Protein AF-A0A7S2F6I6-F1 (afdb_monomer_lite)

Foldseek 3Di:
DDDDDDDDDDDDDDDDDDDDDDDDDDDDDDDDDDPPPDDPVRVVVVVVVVVVVVVVVVVVVVVVVVVVVVVVVVVVVVVVCVVVVVVVVVVVVVVVVVCVVVVVVVVVVVVVVVVVVVVVVVVCVVVVVVVVVVVVVVVVLVVLLVVLVVVLVVLVVVLVVVVVVLVVVLVLLVVLLVLLVVLLCLLVVDPQDDPVSLVVSVVSLQSLQVVCVVVVVNDVLSVVSVVLNVPDDPDDDVPPRRPSVVNSVSSVVSSVSSVVVSVVSVVVNVVSVVVSVVSNVVSVVSNVD

Radius of gyration: 75.1 Å; chains: 1; bounding box: 147×69×186 Å

Sequence (289 aa):
MARPASVHAAVLLLLAGTAGAARALKGAAVNSTEQQRPTLEEWKSGVANSTENKAAAAAVESKMSAVNKVVSMLEGLQQKVLVDGEKEANTYNKFSCFCKDTTSEKSDAIAAGTDKKATLAASIESLSSKRNGLDATIEGLLADIEQAEKEKKAAVATRAEELAEYEKNSADLLAALHALEGAIKTLKSSKAPSLAQLRSVEGTVRRAGLLADALGLGGESPKHLAALLQQAPTVQMEDYKFHSDKIIETLEKLLKDFQAEKVTVDEEEVKAVAAHDALMQEKETLLKQ

pLDDT: mean 77.94, std 21.9, range [26.41, 98.56]

Secondary structure (DSSP, 8-state):
-----------------------------------PPPPHHHHHHHHHHHHHHHHHHHHHHHHHHHHHHHHHHHHHHHHHHHHHHHHHHHHHHHHHHHHHHHHHHHHHHHHHHHHHHHHHHHHHHHHHHHHHHHHHHHHHHHHHHHHHHHHHHHHHHHHHHHHHHHHHHHHHHHHHHHHHHHHHHHHHTSSS--HHHHHHHHHHHHHHHHHHHHTT--SHHHHHHHHHHHT--SS--TT----HHHHHHHHHHHHHHHHHHHHHHHHHHHHHHHHHHHHHHHHHHHHH-

Structure (mmCIF, N/CA/C/O backbone):
data_AF-A0A7S2F6I6-F1
#
_entry.id   AF-A0A7S2F6I6-F1
#
loop_
_atom_site.group_PDB
_atom_site.id
_atom_site.type_symbol
_atom_site.label_atom_id
_atom_site.label_alt_id
_atom_site.label_comp_id
_atom_site.label_asym_id
_atom_site.label_entity_id
_atom_site.label_seq_id
_atom_site.pdbx_PDB_ins_code
_atom_site.Cartn_x
_atom_site.Cartn_y
_atom_site.Cartn_z
_atom_site.occupancy
_atom_site.B_iso_or_equiv
_atom_site.auth_seq_id
_atom_site.auth_comp_id
_atom_site.auth_asym_id
_atom_site.auth_atom_id
_atom_site.pdbx_PDB_model_num
ATOM 1 N N . MET A 1 1 ? -61.097 -56.777 36.079 1.00 45.09 1 MET A N 1
ATOM 2 C CA . MET A 1 1 ? -60.171 -56.224 37.091 1.00 45.09 1 MET A CA 1
ATOM 3 C C . MET A 1 1 ? -60.677 -54.824 37.423 1.00 45.09 1 MET A C 1
ATOM 5 O O . MET A 1 1 ? -60.361 -53.879 36.726 1.00 45.09 1 MET A O 1
ATOM 9 N N . ALA A 1 2 ? -61.793 -54.714 38.142 1.00 35.16 2 ALA A N 1
ATOM 10 C CA . ALA A 1 2 ? -61.885 -54.804 39.603 1.00 35.16 2 ALA A CA 1
ATOM 11 C C . ALA A 1 2 ? -61.107 -53.659 40.283 1.00 35.16 2 ALA A C 1
ATOM 13 O O . ALA A 1 2 ? -59.883 -53.638 40.281 1.00 35.16 2 ALA A O 1
ATOM 14 N N . ARG A 1 3 ? -61.914 -52.712 40.781 1.00 31.00 3 ARG A N 1
ATOM 15 C CA . ARG A 1 3 ? -61.666 -51.536 41.643 1.00 31.00 3 ARG A CA 1
ATOM 16 C C . ARG A 1 3 ? -61.155 -52.018 43.039 1.00 31.00 3 ARG A C 1
ATOM 18 O O . ARG A 1 3 ? -60.920 -53.220 43.144 1.00 31.00 3 ARG A O 1
ATOM 25 N N . PRO A 1 4 ? -61.130 -51.236 44.148 1.00 44.47 4 PRO A N 1
ATOM 26 C CA . PRO A 1 4 ? -61.461 -49.814 44.383 1.00 44.47 4 PRO A CA 1
ATOM 27 C C . PRO A 1 4 ? -60.467 -49.119 45.371 1.00 44.47 4 PRO A C 1
ATOM 29 O O . PRO A 1 4 ? -59.568 -49.747 45.910 1.00 44.47 4 PRO A O 1
ATOM 32 N N . ALA A 1 5 ? -60.408 -47.791 45.507 1.00 32.88 5 ALA A N 1
ATOM 33 C CA . ALA A 1 5 ? -61.275 -46.926 46.324 1.00 32.88 5 ALA A CA 1
ATOM 34 C C . ALA A 1 5 ? -61.753 -47.535 47.664 1.00 32.88 5 ALA A C 1
ATOM 36 O O . ALA A 1 5 ? -62.374 -48.587 47.679 1.00 32.88 5 ALA A O 1
ATOM 37 N N . SER A 1 6 ? -61.529 -46.831 48.777 1.00 35.31 6 SER A N 1
ATOM 38 C CA . SER A 1 6 ? -62.514 -46.564 49.845 1.00 35.31 6 SER A CA 1
ATOM 39 C C . SER A 1 6 ? -61.779 -46.223 51.148 1.00 35.31 6 SER A C 1
ATOM 41 O O . SER A 1 6 ? -60.978 -47.024 51.608 1.00 35.31 6 SER A O 1
ATOM 43 N N . VAL A 1 7 ? -61.822 -44.985 51.648 1.00 31.25 7 VAL A N 1
ATOM 44 C CA . VAL A 1 7 ? -62.909 -44.314 52.404 1.00 31.25 7 VAL A CA 1
ATOM 45 C C . VAL A 1 7 ? -63.069 -44.857 53.833 1.00 31.25 7 VAL A C 1
ATOM 47 O O . VAL A 1 7 ? -63.084 -46.066 54.038 1.00 31.25 7 VAL A O 1
ATOM 50 N N . HIS A 1 8 ? -63.338 -43.897 54.730 1.00 29.12 8 HIS A N 1
ATOM 51 C CA . HIS A 1 8 ? -64.025 -43.952 56.033 1.00 29.12 8 HIS A CA 1
ATOM 52 C C . HIS A 1 8 ? -63.067 -43.916 57.224 1.00 29.12 8 HIS A C 1
ATOM 54 O O . HIS A 1 8 ? -62.257 -44.811 57.397 1.00 29.12 8 HIS A O 1
ATOM 60 N N . ALA A 1 9 ? -63.013 -42.838 58.009 1.00 31.91 9 ALA A N 1
ATOM 61 C CA . ALA A 1 9 ? -64.034 -42.237 58.894 1.00 31.91 9 ALA A CA 1
ATOM 62 C C . ALA A 1 9 ? -63.388 -42.261 60.303 1.00 31.91 9 ALA A C 1
ATOM 64 O O . ALA A 1 9 ? -62.623 -43.165 60.601 1.00 31.91 9 ALA A O 1
ATOM 65 N N . ALA A 1 10 ? -63.560 -41.311 61.211 1.00 35.78 10 ALA A N 1
ATOM 66 C CA . ALA A 1 10 ? -64.766 -40.578 61.508 1.00 35.78 10 ALA A CA 1
ATOM 67 C C . ALA A 1 10 ? -64.451 -39.212 62.135 1.00 35.78 10 ALA A C 1
ATOM 69 O O . ALA A 1 10 ? -63.546 -39.054 62.951 1.00 35.78 10 ALA A O 1
ATOM 70 N N . VAL A 1 11 ? -65.285 -38.256 61.747 1.00 30.94 11 VAL A N 1
ATOM 71 C CA . VAL A 1 11 ? -65.606 -37.026 62.463 1.00 30.94 11 VAL A CA 1
ATOM 72 C C . VAL A 1 11 ? -66.579 -37.375 63.597 1.00 30.94 11 VAL A C 1
ATOM 74 O O . VAL A 1 11 ? -67.551 -38.087 63.355 1.00 30.94 11 VAL A O 1
ATOM 77 N N . LEU A 1 12 ? -66.362 -36.835 64.797 1.00 31.61 12 LEU A N 1
ATOM 78 C CA . LEU A 1 12 ? -67.385 -36.662 65.842 1.00 31.61 12 LEU A CA 1
ATOM 79 C C . LEU A 1 12 ? -66.949 -35.441 66.685 1.00 31.61 12 LEU A C 1
ATOM 81 O O . LEU A 1 12 ? -65.964 -35.522 67.410 1.00 31.61 12 LEU A O 1
ATOM 85 N N . LEU A 1 13 ? -67.380 -34.210 66.374 1.00 29.83 13 LEU A N 1
ATOM 86 C CA . LEU A 1 13 ? -68.591 -33.526 66.880 1.00 29.83 13 LEU A CA 1
ATOM 87 C C . LEU A 1 13 ? -68.877 -33.810 68.373 1.00 29.83 13 LEU A C 1
ATOM 89 O O . LEU A 1 13 ? -69.156 -34.942 68.737 1.00 29.83 13 LEU A O 1
ATOM 93 N N . LEU A 1 14 ? -68.634 -32.855 69.282 1.00 26.56 14 LEU A N 1
ATOM 94 C CA . LEU A 1 14 ? -69.456 -31.680 69.662 1.00 26.56 14 LEU A CA 1
ATOM 95 C C . LEU A 1 14 ? -70.416 -31.975 70.838 1.00 26.56 14 LEU A C 1
ATOM 97 O O . LEU A 1 14 ? -71.343 -32.756 70.699 1.00 26.56 14 LEU A O 1
ATOM 101 N N . LEU A 1 15 ? -70.148 -31.269 71.948 1.00 28.81 15 LEU A N 1
ATOM 102 C CA . LEU A 1 15 ? -71.040 -30.604 72.920 1.00 28.81 15 LEU A CA 1
ATOM 103 C C . LEU A 1 15 ? -72.341 -31.253 73.444 1.00 28.81 15 LEU A C 1
ATOM 105 O O . LEU A 1 15 ? -73.180 -31.735 72.697 1.00 28.81 15 LEU A O 1
ATOM 109 N N . ALA A 1 16 ? -72.565 -30.949 74.736 1.00 29.14 16 ALA A N 1
ATOM 110 C CA . ALA A 1 16 ? -73.822 -30.969 75.501 1.00 29.14 16 ALA A CA 1
ATOM 111 C C . ALA A 1 16 ? -74.369 -32.372 75.826 1.00 29.14 16 ALA A C 1
ATOM 113 O O . ALA A 1 16 ? -74.339 -33.276 75.014 1.00 29.14 16 ALA A O 1
ATOM 114 N N . GLY A 1 17 ? -74.898 -32.674 77.004 1.00 26.41 17 GLY A N 1
ATOM 115 C CA . GLY A 1 17 ? -75.377 -31.874 78.118 1.00 26.41 17 GLY A CA 1
ATOM 116 C C . GLY A 1 17 ? -76.430 -32.719 78.851 1.00 26.41 17 GLY A C 1
ATOM 117 O O . GLY A 1 17 ? -77.020 -33.621 78.267 1.00 26.41 17 GLY A O 1
ATOM 118 N N . THR A 1 18 ? -76.669 -32.386 80.119 1.00 31.84 18 THR A N 1
ATOM 119 C CA . THR A 1 18 ? -77.905 -32.653 80.882 1.00 31.84 18 THR A CA 1
ATOM 120 C C . THR A 1 18 ? -78.314 -34.102 81.189 1.00 31.84 18 THR A C 1
ATOM 122 O O . THR A 1 18 ? -78.802 -34.819 80.328 1.00 31.84 18 THR A O 1
ATOM 125 N N . ALA A 1 19 ? -78.251 -34.459 82.475 1.00 31.05 19 ALA A N 1
ATOM 126 C CA . ALA A 1 19 ? -79.260 -35.198 83.258 1.00 31.05 19 ALA A CA 1
ATOM 127 C C . ALA A 1 19 ? -78.570 -35.646 84.560 1.00 31.05 19 ALA A C 1
ATOM 129 O O . ALA A 1 19 ? -77.460 -36.150 84.524 1.00 31.05 19 ALA A O 1
ATOM 130 N N . GLY A 1 20 ? -79.099 -35.496 85.762 1.00 30.83 20 GLY A N 1
ATOM 131 C CA . GLY A 1 20 ? -80.392 -35.033 86.213 1.00 30.83 20 GLY A CA 1
ATOM 132 C C . GLY A 1 20 ? -80.336 -35.010 87.741 1.00 30.83 20 GLY A C 1
ATOM 133 O O . GLY A 1 20 ? -79.684 -35.842 88.372 1.00 30.83 20 GLY A O 1
ATOM 134 N N . ALA A 1 21 ? -80.993 -34.019 88.332 1.00 32.84 21 ALA A N 1
ATOM 135 C CA . ALA A 1 21 ? -81.227 -33.953 89.761 1.00 32.84 21 ALA A CA 1
ATOM 136 C C . ALA A 1 21 ? -82.197 -35.073 90.174 1.00 32.84 21 ALA A C 1
ATOM 138 O O . ALA A 1 21 ? -83.335 -35.103 89.711 1.00 32.84 21 ALA A O 1
ATOM 139 N N . ALA A 1 22 ? -81.773 -35.954 91.080 1.00 31.89 22 ALA A N 1
ATOM 140 C CA . ALA A 1 22 ? -82.661 -36.855 91.806 1.00 31.89 22 ALA A CA 1
ATOM 141 C C . ALA A 1 22 ? -82.759 -36.377 93.259 1.00 31.89 22 ALA A C 1
ATOM 143 O O . ALA A 1 22 ? -81.908 -36.640 94.106 1.00 31.89 22 ALA A O 1
ATOM 144 N N . ARG A 1 23 ? -83.819 -35.611 93.510 1.00 32.03 23 ARG A N 1
ATOM 145 C CA . ARG A 1 23 ? -84.262 -35.141 94.820 1.00 32.03 23 ARG A CA 1
ATOM 146 C C . ARG A 1 23 ? -84.949 -36.307 95.537 1.00 32.03 23 ARG A C 1
ATOM 148 O O . ARG A 1 23 ? -86.022 -36.730 95.117 1.00 32.03 23 ARG A O 1
ATOM 155 N N . ALA A 1 24 ? -84.360 -36.814 96.617 1.00 30.95 24 ALA A N 1
ATOM 156 C CA . ALA A 1 24 ? -85.038 -37.745 97.515 1.00 30.95 24 ALA A CA 1
ATOM 157 C C . ALA A 1 24 ? -85.933 -36.957 98.485 1.00 30.95 24 ALA A C 1
ATOM 159 O O . ALA A 1 24 ? -85.464 -36.317 99.423 1.00 30.95 24 ALA A O 1
ATOM 160 N N . LEU A 1 25 ? -87.237 -36.989 98.212 1.00 29.59 25 LEU A N 1
ATOM 161 C CA . LEU A 1 25 ? -88.306 -36.589 99.121 1.00 29.59 25 LEU A CA 1
ATOM 162 C C . LEU A 1 25 ? -88.493 -37.678 100.185 1.00 29.59 25 LEU A C 1
ATOM 164 O O . LEU A 1 25 ? -88.744 -38.835 99.849 1.00 29.59 25 LEU A O 1
ATOM 168 N N . LYS A 1 26 ? -88.445 -37.306 101.465 1.00 33.56 26 LYS A N 1
ATOM 169 C CA . LYS A 1 26 ? -88.999 -38.114 102.556 1.00 33.56 26 LYS A CA 1
ATOM 170 C C . LYS A 1 26 ? -89.810 -37.209 103.484 1.00 33.56 26 LYS A C 1
ATOM 172 O O . LYS A 1 26 ? -89.253 -36.333 104.129 1.00 33.56 26 LYS A O 1
ATOM 177 N N . GLY A 1 27 ? -91.122 -37.452 103.504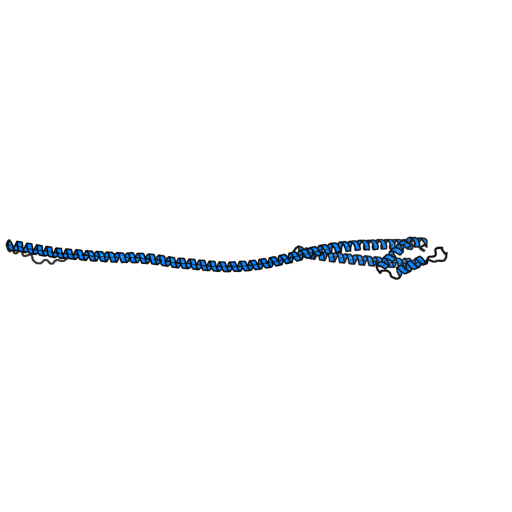 1.00 31.30 27 GLY A N 1
ATOM 178 C CA . GLY A 1 27 ? -92.020 -37.183 104.629 1.00 31.30 27 GLY A CA 1
ATOM 179 C C . GLY A 1 27 ? -92.421 -35.732 104.891 1.00 31.30 27 GLY A C 1
ATOM 180 O O . GLY A 1 27 ? -91.913 -35.117 105.819 1.00 31.30 27 GLY A O 1
ATOM 181 N N . ALA A 1 28 ? -93.428 -35.232 104.171 1.00 28.78 28 ALA A N 1
ATOM 182 C CA . ALA A 1 28 ? -94.295 -34.181 104.700 1.00 28.78 28 ALA A CA 1
ATOM 183 C C . ALA A 1 28 ? -95.373 -34.843 105.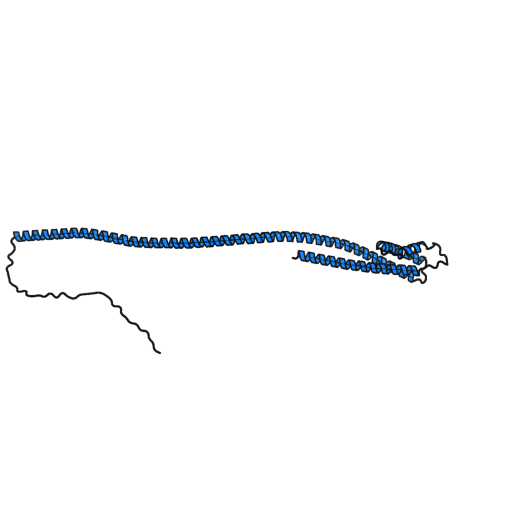577 1.00 28.78 28 ALA A C 1
ATOM 185 O O . ALA A 1 28 ? -96.381 -35.328 105.067 1.00 28.78 28 ALA A O 1
ATOM 186 N N . ALA A 1 29 ? -95.140 -34.896 106.889 1.00 31.61 29 ALA A N 1
ATOM 187 C CA . ALA A 1 29 ? -96.214 -35.011 107.867 1.00 31.61 29 ALA A CA 1
ATOM 188 C C . ALA A 1 29 ? -96.598 -33.585 108.270 1.00 31.61 29 ALA A C 1
ATOM 190 O O . ALA A 1 29 ? -95.798 -32.850 108.847 1.00 31.61 29 ALA A O 1
ATOM 191 N N . VAL A 1 30 ? -97.810 -33.186 107.892 1.00 37.50 30 VAL A N 1
ATOM 192 C CA . VAL A 1 30 ? -98.446 -31.945 108.326 1.00 37.50 30 VAL A CA 1
ATOM 193 C C . VAL A 1 30 ? -98.675 -32.067 109.831 1.00 37.50 30 VAL A C 1
ATOM 195 O O . VAL A 1 30 ? -99.528 -32.841 110.253 1.00 37.50 30 VAL A O 1
ATOM 198 N N . ASN A 1 31 ? -97.904 -31.335 110.636 1.00 34.91 31 ASN A N 1
ATOM 199 C CA . ASN A 1 31 ? -98.270 -31.067 112.020 1.00 34.91 31 ASN A CA 1
ATOM 200 C C . ASN A 1 31 ? -98.495 -29.564 112.165 1.00 34.91 31 ASN A C 1
ATOM 202 O O . ASN A 1 31 ? -97.593 -28.751 111.971 1.00 34.91 31 ASN A O 1
ATOM 206 N N . SER A 1 32 ? -99.749 -29.221 112.416 1.00 43.09 32 SER A N 1
ATOM 207 C CA . SER A 1 32 ? -100.254 -27.881 112.653 1.00 43.09 32 SER A CA 1
ATOM 208 C C . SER A 1 32 ? -99.715 -27.347 113.978 1.00 43.09 32 SER A C 1
ATOM 210 O O . SER A 1 32 ? -100.244 -27.672 115.037 1.00 43.09 32 SER A O 1
ATOM 212 N N . THR A 1 33 ? -98.690 -26.503 113.922 1.00 33.78 33 THR A N 1
ATOM 213 C CA . THR A 1 33 ? -98.320 -25.628 115.039 1.00 33.78 33 THR A CA 1
ATOM 214 C C . THR A 1 33 ? -98.471 -24.184 114.591 1.00 33.78 33 THR A C 1
ATOM 216 O O . THR A 1 33 ? -97.626 -23.648 113.877 1.00 33.78 33 THR A O 1
ATOM 219 N N . GLU A 1 34 ? -99.630 -23.628 114.943 1.00 37.31 34 GLU A N 1
ATOM 220 C CA . GLU A 1 34 ? -99.864 -22.240 115.351 1.00 37.31 34 GLU A CA 1
ATOM 221 C C . GLU A 1 34 ? -98.718 -21.265 115.024 1.00 37.31 34 GLU A C 1
ATOM 223 O O . GLU A 1 34 ? -97.738 -21.13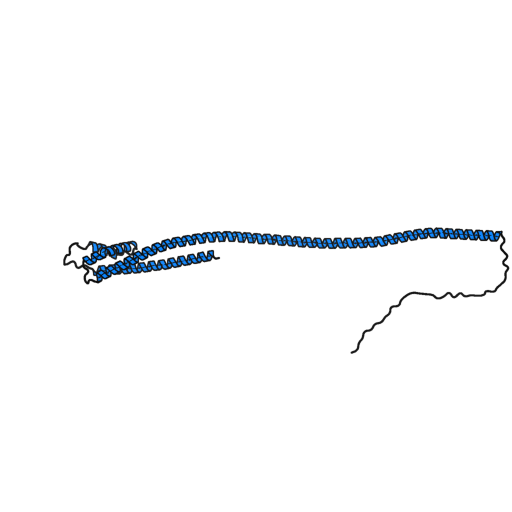6 115.757 1.00 37.31 34 GLU A O 1
ATOM 228 N N . GLN A 1 35 ? -98.847 -20.539 113.911 1.00 38.06 35 GLN A N 1
ATOM 229 C CA . GLN A 1 35 ? -98.058 -19.331 113.686 1.00 38.06 35 GLN A CA 1
ATOM 230 C C . GLN A 1 35 ? -98.525 -18.265 114.673 1.00 38.06 35 GLN A C 1
ATOM 232 O O . GLN A 1 35 ? -99.435 -17.482 114.394 1.00 38.06 35 GLN A O 1
ATOM 237 N N . GLN A 1 36 ? -97.883 -18.230 115.837 1.00 48.53 36 GLN A N 1
ATOM 238 C CA . GLN A 1 36 ? -97.957 -17.082 116.720 1.00 48.53 36 GLN A CA 1
ATOM 239 C C . GLN A 1 36 ? -97.388 -15.881 115.961 1.00 48.53 36 GLN A C 1
ATOM 241 O O . GLN A 1 36 ? -96.238 -15.875 115.519 1.00 48.53 36 GLN A O 1
ATOM 246 N N . ARG A 1 37 ? -98.244 -14.886 115.726 1.00 44.81 37 ARG A N 1
ATOM 247 C CA . ARG A 1 37 ? -97.894 -13.677 114.985 1.00 44.81 37 ARG A CA 1
ATOM 248 C C . ARG A 1 37 ? -96.799 -12.942 115.784 1.00 44.81 37 ARG A C 1
ATOM 250 O O . ARG A 1 37 ? -97.053 -12.639 116.950 1.00 44.81 37 ARG A O 1
ATOM 257 N N . PRO A 1 38 ? -95.606 -12.692 115.211 1.00 56.78 38 PRO A N 1
ATOM 258 C CA . PRO A 1 38 ? -94.487 -12.098 115.942 1.00 56.78 38 PRO A CA 1
ATOM 259 C C . PRO A 1 38 ? -94.894 -10.743 116.519 1.00 56.78 38 PRO A C 1
ATOM 261 O O . PRO A 1 38 ? -95.671 -10.005 115.901 1.00 56.78 38 PRO A O 1
ATOM 264 N N . THR A 1 39 ? -94.403 -10.425 117.715 1.00 64.25 39 THR A N 1
ATOM 265 C CA . THR A 1 39 ? -94.729 -9.153 118.368 1.00 64.25 39 THR A CA 1
ATOM 266 C C . THR A 1 39 ? -94.195 -7.976 117.539 1.00 64.25 39 THR A C 1
ATOM 268 O O . THR A 1 39 ? -93.263 -8.126 116.746 1.00 64.25 39 THR A O 1
ATOM 271 N N . LEU A 1 40 ? -94.793 -6.782 117.671 1.00 60.00 40 LEU A N 1
ATOM 272 C CA . LEU A 1 40 ? -94.410 -5.601 116.876 1.00 60.00 40 LEU A CA 1
ATOM 273 C C . LEU A 1 40 ? -92.906 -5.278 117.005 1.00 60.00 40 LEU A C 1
ATOM 275 O O . LEU A 1 40 ? -92.294 -4.839 116.035 1.00 60.00 40 LEU A O 1
ATOM 279 N N . GLU A 1 41 ? -92.319 -5.534 118.176 1.00 60.97 41 GLU A N 1
ATOM 280 C CA . GLU A 1 41 ? -90.887 -5.375 118.460 1.00 60.97 41 GLU A CA 1
ATOM 281 C C . GLU A 1 41 ? -90.028 -6.447 117.758 1.00 60.97 41 GLU A C 1
ATOM 283 O O . GLU A 1 41 ? -89.002 -6.123 117.160 1.00 60.97 41 GLU A O 1
ATOM 288 N N . GLU A 1 42 ? -90.466 -7.710 117.723 1.00 59.34 42 GLU A N 1
ATOM 289 C CA . GLU A 1 42 ? -89.776 -8.815 117.026 1.00 59.34 42 GLU A CA 1
ATOM 290 C C . GLU A 1 42 ? -89.857 -8.693 115.493 1.00 59.34 42 GLU A C 1
ATOM 292 O O . GLU A 1 42 ? -88.895 -8.992 114.787 1.00 59.34 42 GLU A O 1
ATOM 297 N N . TRP A 1 43 ? -90.975 -8.192 114.950 1.00 61.59 43 TRP A N 1
ATOM 298 C CA . TRP A 1 43 ? -91.092 -7.895 113.518 1.00 61.59 43 TRP A CA 1
ATOM 299 C C . TRP A 1 43 ? -90.251 -6.677 113.124 1.00 61.59 43 TRP A C 1
ATOM 301 O O . TRP A 1 43 ? -89.548 -6.730 112.121 1.00 61.59 43 TRP A O 1
ATOM 311 N N . LYS A 1 44 ? -90.253 -5.595 113.919 1.00 63.03 44 LYS A N 1
ATOM 312 C CA . LYS A 1 44 ? -89.414 -4.412 113.653 1.00 63.03 44 LYS A CA 1
ATOM 313 C C . LYS A 1 44 ? -87.920 -4.724 113.756 1.00 63.03 44 LYS A C 1
ATOM 315 O O . LYS A 1 44 ? -87.167 -4.277 112.898 1.00 63.03 44 LYS A O 1
ATOM 320 N N . SER A 1 45 ? -87.496 -5.511 114.745 1.00 58.19 45 SER A N 1
ATOM 321 C CA . SER A 1 45 ? -86.098 -5.949 114.900 1.00 58.19 45 SER A CA 1
ATOM 322 C C . SER A 1 45 ? -85.670 -6.962 113.832 1.00 58.19 45 SER A C 1
ATOM 324 O O . SER A 1 45 ? -84.547 -6.887 113.338 1.00 58.19 45 SER A O 1
ATOM 326 N N . GLY A 1 46 ? -86.563 -7.857 113.399 1.00 59.16 46 GLY A N 1
ATOM 327 C CA . GLY A 1 46 ? -86.333 -8.759 112.267 1.00 59.16 46 GLY A CA 1
ATOM 328 C C . GLY A 1 46 ? -86.273 -8.032 110.920 1.00 59.16 46 GLY A C 1
ATOM 329 O O . GLY A 1 46 ? -85.406 -8.328 110.100 1.00 59.16 46 GLY A O 1
ATOM 330 N N . VAL A 1 47 ? -87.135 -7.032 110.704 1.00 60.00 47 VAL A N 1
ATOM 331 C CA . VAL A 1 47 ? -87.085 -6.155 109.526 1.00 60.00 47 VAL A CA 1
ATOM 332 C C . VAL A 1 47 ? -85.810 -5.312 109.551 1.00 60.00 47 VAL A C 1
ATOM 334 O O . VAL A 1 47 ? -85.127 -5.296 108.533 1.00 60.00 47 VAL A O 1
ATOM 337 N N . ALA A 1 48 ? -85.423 -4.734 110.695 1.00 57.38 48 ALA A N 1
ATOM 338 C CA . ALA A 1 48 ? -84.175 -3.984 110.871 1.00 57.38 48 ALA A CA 1
ATOM 339 C C . ALA A 1 48 ? -82.925 -4.838 110.580 1.00 57.38 48 ALA A C 1
ATOM 341 O O . ALA A 1 48 ? -82.112 -4.454 109.741 1.00 57.38 48 ALA A O 1
ATOM 342 N N . ASN A 1 49 ? -82.828 -6.046 111.151 1.00 57.97 49 ASN A N 1
ATOM 343 C CA . ASN A 1 49 ? -81.755 -7.007 110.852 1.00 57.97 49 ASN A CA 1
ATOM 344 C C . ASN A 1 49 ? -81.768 -7.469 109.385 1.00 57.97 49 ASN A C 1
ATOM 346 O O . ASN A 1 49 ? -80.717 -7.682 108.783 1.00 57.97 49 ASN A O 1
ATOM 350 N N . SER A 1 50 ? -82.949 -7.625 108.775 1.00 54.59 50 SER A N 1
ATOM 351 C CA . SER A 1 50 ? -83.066 -7.984 107.357 1.00 54.59 50 SER A CA 1
ATOM 352 C C . SER A 1 50 ? -82.661 -6.836 106.428 1.00 54.59 50 SER A C 1
ATOM 354 O O . SER A 1 50 ? -82.076 -7.096 105.380 1.00 54.59 50 SER A O 1
ATOM 356 N N . THR A 1 51 ? -82.910 -5.578 106.812 1.00 55.38 51 THR A N 1
ATOM 357 C CA . THR A 1 51 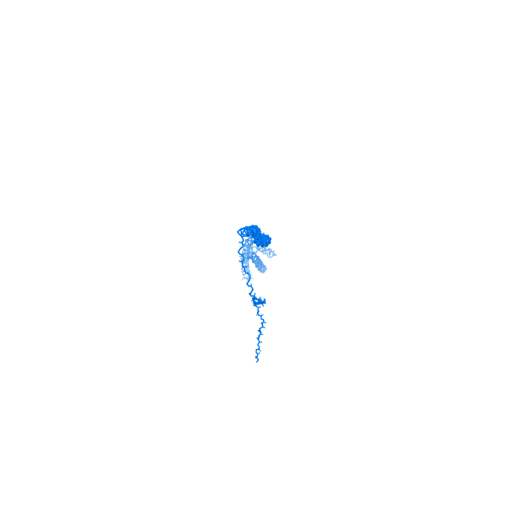? -82.468 -4.381 106.085 1.00 55.38 51 THR A CA 1
ATOM 358 C C . THR A 1 51 ? -80.982 -4.104 106.276 1.00 55.38 51 THR A C 1
ATOM 360 O O . THR A 1 51 ? -80.334 -3.722 105.308 1.00 55.38 51 THR A O 1
ATOM 363 N N . GLU A 1 52 ? -80.415 -4.371 107.456 1.00 55.47 52 GLU A N 1
ATOM 364 C CA . GLU A 1 52 ? -78.971 -4.287 107.711 1.00 55.47 52 GLU A CA 1
ATOM 365 C C . GLU A 1 52 ? -78.200 -5.385 106.971 1.00 55.47 52 GLU A C 1
ATOM 367 O O . GLU A 1 52 ? -77.205 -5.086 106.318 1.00 55.47 52 GLU A O 1
ATOM 372 N N . ASN A 1 53 ? -78.701 -6.626 106.941 1.00 58.97 53 ASN A N 1
ATOM 373 C CA . ASN A 1 53 ? -78.108 -7.697 106.131 1.00 58.97 53 ASN A CA 1
ATOM 374 C C . ASN A 1 53 ? -78.274 -7.463 104.618 1.00 58.97 53 ASN A C 1
ATOM 376 O O . ASN A 1 53 ? -77.359 -7.772 103.856 1.00 58.97 53 ASN A O 1
ATOM 380 N N . LYS A 1 54 ? -79.386 -6.866 104.154 1.00 57.25 54 LYS A N 1
ATOM 381 C CA . LYS A 1 54 ? -79.533 -6.425 102.749 1.00 57.25 54 LYS A CA 1
ATOM 382 C C . LYS A 1 54 ? -78.602 -5.263 102.406 1.00 57.25 54 LYS A C 1
ATOM 384 O O . LYS A 1 54 ? -78.067 -5.239 101.304 1.00 57.25 54 LYS A O 1
ATOM 389 N N . ALA A 1 55 ? -78.406 -4.312 103.318 1.00 59.00 55 ALA A N 1
ATOM 390 C CA . ALA A 1 55 ? -77.499 -3.182 103.138 1.00 59.00 55 ALA A CA 1
ATOM 391 C C . ALA A 1 55 ? -76.026 -3.620 103.181 1.00 59.00 55 ALA A C 1
ATOM 393 O O . ALA A 1 55 ? -75.230 -3.146 102.376 1.00 59.00 55 ALA A O 1
ATOM 394 N N . ALA A 1 56 ? -75.670 -4.575 104.046 1.00 59.16 56 ALA A N 1
ATOM 395 C CA . ALA A 1 56 ? -74.348 -5.192 104.094 1.00 59.16 56 ALA A CA 1
ATOM 396 C C . ALA A 1 56 ? -74.069 -6.038 102.839 1.00 59.16 56 ALA A C 1
ATOM 398 O O . ALA A 1 56 ? -73.001 -5.905 102.245 1.00 59.16 56 ALA A O 1
ATOM 399 N N . ALA A 1 57 ? -75.042 -6.828 102.368 1.00 58.84 57 ALA A N 1
ATOM 400 C CA . ALA A 1 57 ? -74.946 -7.546 101.096 1.00 58.84 57 ALA A CA 1
ATOM 401 C C . ALA A 1 57 ? -74.833 -6.582 99.899 1.00 58.84 57 ALA A C 1
ATOM 403 O O . ALA A 1 57 ? -73.959 -6.763 99.059 1.00 58.84 57 ALA A O 1
ATOM 404 N N . ALA A 1 58 ? -75.622 -5.501 99.859 1.00 62.81 58 ALA A N 1
ATOM 405 C CA . ALA A 1 58 ? -75.535 -4.467 98.823 1.00 62.81 58 ALA A CA 1
ATOM 406 C C . ALA A 1 58 ? -74.212 -3.672 98.869 1.00 62.81 58 ALA A C 1
ATOM 408 O O . ALA A 1 58 ? -73.692 -3.272 97.828 1.00 62.81 58 ALA A O 1
ATOM 409 N N . ALA A 1 59 ? -73.629 -3.461 100.054 1.00 63.78 59 ALA A N 1
ATOM 410 C CA . ALA A 1 59 ? -72.319 -2.830 100.214 1.00 63.78 59 ALA A CA 1
ATOM 411 C C . ALA A 1 59 ? -71.167 -3.746 99.762 1.00 63.78 59 ALA A C 1
ATOM 413 O O . ALA A 1 59 ? -70.193 -3.262 99.182 1.00 63.78 59 ALA A O 1
ATOM 414 N N . VAL A 1 60 ? -71.276 -5.061 99.984 1.00 66.44 60 VAL A N 1
ATOM 415 C CA . VAL A 1 60 ? -70.338 -6.064 99.451 1.00 66.44 60 VAL A CA 1
ATOM 416 C C . VAL A 1 60 ? -70.480 -6.182 97.931 1.00 66.44 60 VAL A C 1
ATOM 418 O O . VAL A 1 60 ? -69.472 -6.124 97.238 1.00 66.44 60 VAL A O 1
ATOM 421 N N . GLU A 1 61 ? -71.702 -6.235 97.397 1.00 67.94 61 GLU A N 1
ATOM 422 C CA . GLU A 1 61 ? -71.995 -6.222 95.954 1.00 67.94 61 GLU A CA 1
ATOM 423 C C . GLU A 1 61 ? -71.418 -4.967 95.270 1.00 67.94 61 GLU A C 1
ATOM 425 O O . GLU A 1 61 ? -70.761 -5.056 94.235 1.00 67.94 61 GLU A O 1
ATOM 430 N N . SER A 1 62 ? -71.580 -3.791 95.890 1.00 69.12 62 SER A N 1
ATOM 431 C CA . SER A 1 62 ? -71.015 -2.519 95.419 1.00 69.12 62 SER A CA 1
ATOM 432 C C . SER A 1 62 ? -69.482 -2.552 95.355 1.00 69.12 62 SER A C 1
ATOM 434 O O . SER A 1 62 ? -68.902 -2.221 94.314 1.00 69.12 62 SER A O 1
ATOM 436 N N . LYS A 1 63 ? -68.819 -3.028 96.422 1.00 71.69 63 LYS A N 1
ATOM 437 C CA . LYS A 1 63 ? -67.356 -3.205 96.467 1.00 71.69 63 LYS A CA 1
ATOM 438 C C . LYS A 1 63 ? -66.866 -4.241 95.452 1.00 71.69 63 LYS A C 1
ATOM 440 O O . LYS A 1 63 ? -65.878 -3.988 94.769 1.00 71.69 63 LYS A O 1
ATOM 445 N N . MET A 1 64 ? -67.573 -5.360 95.295 1.00 74.00 64 MET A N 1
ATOM 446 C CA . MET A 1 64 ? -67.268 -6.374 94.281 1.00 74.00 64 MET A CA 1
ATOM 447 C C . MET A 1 64 ? -67.457 -5.823 92.861 1.00 74.00 64 MET A C 1
ATOM 449 O O . MET A 1 64 ? -66.632 -6.095 91.996 1.00 74.00 64 MET A O 1
ATOM 453 N N . SER A 1 65 ? -68.459 -4.969 92.615 1.00 77.56 65 SER A N 1
ATOM 454 C CA . SER A 1 65 ? -68.634 -4.308 91.312 1.00 77.56 65 SER A CA 1
ATOM 455 C C . SER A 1 65 ? -67.498 -3.326 90.991 1.00 77.56 65 SER A C 1
ATOM 457 O O . SER A 1 65 ? -67.072 -3.229 89.839 1.00 77.56 65 SER A O 1
ATOM 459 N N . ALA A 1 66 ? -66.967 -2.630 92.006 1.00 82.75 66 ALA A N 1
ATOM 460 C CA . ALA A 1 66 ? -65.831 -1.726 91.854 1.00 82.75 66 ALA A CA 1
ATOM 461 C C . ALA A 1 66 ? -64.534 -2.495 91.550 1.00 82.75 66 ALA A C 1
ATOM 463 O O . ALA A 1 66 ? -63.801 -2.115 90.638 1.00 82.75 66 ALA A O 1
ATOM 464 N N . VAL A 1 67 ? -64.285 -3.612 92.244 1.00 83.69 67 VAL A N 1
ATOM 465 C CA . VAL A 1 67 ? -63.142 -4.501 91.971 1.00 83.69 67 VAL A CA 1
ATOM 466 C C . VAL A 1 67 ? -63.261 -5.145 90.584 1.00 83.69 67 VAL A C 1
ATOM 468 O O . VAL A 1 67 ? -62.304 -5.098 89.817 1.00 83.69 67 VAL A O 1
ATOM 471 N N . ASN A 1 68 ? -64.440 -5.644 90.200 1.00 84.81 68 ASN A N 1
ATOM 472 C CA . ASN A 1 68 ? -64.678 -6.224 88.872 1.00 84.81 68 ASN A CA 1
ATOM 473 C C . ASN A 1 68 ? -64.481 -5.204 87.737 1.00 84.81 68 ASN A C 1
ATOM 475 O O . ASN A 1 68 ? -63.965 -5.557 86.680 1.00 84.81 68 ASN A O 1
ATOM 479 N N . LYS A 1 69 ? -64.830 -3.925 87.948 1.00 88.06 69 LYS A N 1
ATOM 480 C CA . LYS A 1 69 ? -64.527 -2.845 86.990 1.00 88.06 69 LYS A CA 1
ATOM 481 C C . LYS A 1 69 ? -63.027 -2.625 86.811 1.00 88.06 69 LYS A C 1
ATOM 483 O O . LYS A 1 69 ? -62.585 -2.440 85.681 1.00 88.06 69 LYS A O 1
ATOM 488 N N . VAL A 1 70 ? -62.252 -2.642 87.897 1.00 89.62 70 VAL A N 1
ATOM 489 C CA . VAL A 1 70 ? -60.788 -2.506 87.827 1.00 89.62 70 VAL A CA 1
ATOM 490 C C . VAL A 1 70 ? -60.169 -3.714 87.124 1.00 89.62 70 VAL A C 1
ATOM 492 O O . VAL A 1 70 ? -59.345 -3.523 86.234 1.00 89.62 70 VAL A O 1
ATOM 495 N N . VAL A 1 71 ? -60.608 -4.934 87.451 1.00 88.50 71 VAL A N 1
ATOM 496 C CA . VAL A 1 71 ? -60.170 -6.163 86.765 1.00 88.50 71 VAL A CA 1
ATOM 497 C C . VAL A 1 71 ? -60.487 -6.084 85.270 1.00 88.50 71 VAL A C 1
ATOM 499 O O . VAL A 1 71 ? -59.586 -6.254 84.460 1.00 88.50 71 VAL A O 1
ATOM 502 N N . SER A 1 72 ? -61.706 -5.690 84.894 1.00 89.75 72 SER A N 1
ATOM 503 C CA . SER A 1 72 ? -62.095 -5.522 83.488 1.00 89.75 72 SER A CA 1
ATOM 504 C C . SER A 1 72 ? -61.283 -4.436 82.759 1.00 89.75 72 SER A C 1
ATOM 506 O O . SER A 1 72 ? -60.922 -4.613 81.595 1.00 89.75 72 SER A O 1
ATOM 508 N N . MET A 1 73 ? -60.935 -3.327 83.427 1.00 91.69 73 MET A N 1
ATOM 509 C CA . MET A 1 73 ? -60.031 -2.312 82.863 1.00 91.69 73 MET A CA 1
ATOM 510 C C . MET A 1 73 ? -58.616 -2.857 82.642 1.00 91.69 73 MET A C 1
ATOM 512 O O . MET A 1 73 ? -58.015 -2.572 81.607 1.00 91.69 73 MET A O 1
ATOM 516 N N . LEU A 1 74 ? -58.084 -3.628 83.594 1.00 92.88 74 LEU A N 1
ATOM 517 C CA . LEU A 1 74 ? -56.758 -4.239 83.487 1.00 92.88 74 LEU A CA 1
ATOM 518 C C . LEU A 1 74 ? -56.720 -5.322 82.402 1.00 92.88 74 LEU A C 1
ATOM 520 O O . LEU A 1 74 ? -55.792 -5.329 81.599 1.00 92.88 74 LEU A O 1
ATOM 524 N N . GLU A 1 75 ? -57.748 -6.165 82.309 1.00 92.06 75 GLU A N 1
ATOM 525 C CA . GLU A 1 75 ? -57.917 -7.149 81.231 1.00 92.06 75 GLU A CA 1
ATOM 526 C C . GLU A 1 75 ? -58.034 -6.465 79.860 1.00 92.06 75 GLU A C 1
ATOM 528 O O . GLU A 1 75 ? -57.410 -6.893 78.889 1.00 92.06 75 GLU A O 1
ATOM 533 N N . GLY A 1 76 ? -58.775 -5.355 79.775 1.00 93.25 76 GLY A N 1
ATOM 534 C CA . GLY A 1 76 ? -58.892 -4.555 78.554 1.00 93.25 76 GLY A CA 1
ATOM 535 C C . GLY A 1 76 ? -57.578 -3.886 78.135 1.00 93.25 76 GLY A C 1
ATOM 536 O O . GLY A 1 76 ? -57.264 -3.834 76.945 1.00 93.25 76 GLY A O 1
ATOM 537 N N . LEU A 1 77 ? -56.786 -3.395 79.095 1.00 93.62 77 LEU A N 1
ATOM 538 C CA . LEU A 1 77 ? -55.442 -2.869 78.838 1.00 93.62 77 LEU A CA 1
ATOM 539 C C . LEU A 1 77 ? -54.479 -3.980 78.412 1.00 93.62 77 LEU A C 1
ATOM 541 O O . LEU A 1 77 ? -53.727 -3.783 77.464 1.00 93.62 77 LEU A O 1
ATOM 545 N N . GLN A 1 78 ? -54.540 -5.153 79.044 1.00 92.69 78 GLN A N 1
ATOM 546 C CA . GLN A 1 78 ? -53.742 -6.315 78.657 1.00 92.69 78 GLN A CA 1
ATOM 547 C C . GLN A 1 78 ? -54.052 -6.748 77.219 1.00 92.69 78 GLN A C 1
ATOM 549 O O . GLN A 1 78 ? -53.134 -6.902 76.419 1.00 92.69 78 GLN A O 1
ATOM 554 N N . GLN A 1 79 ? -55.333 -6.889 76.867 1.00 94.94 79 GLN A N 1
ATOM 555 C CA . GLN A 1 79 ? -55.776 -7.193 75.501 1.00 94.94 79 GLN A CA 1
ATOM 556 C C . GLN A 1 79 ? -55.276 -6.154 74.492 1.00 94.94 79 GLN A C 1
ATOM 558 O O . GLN A 1 79 ? -54.740 -6.529 73.452 1.00 94.94 79 GLN A O 1
ATOM 563 N N . LYS A 1 80 ? -55.384 -4.854 74.805 1.00 94.75 80 LYS A N 1
ATOM 564 C CA . LYS A 1 80 ? -54.826 -3.789 73.955 1.00 94.75 80 LYS A CA 1
ATOM 565 C C . LYS A 1 80 ? -53.323 -3.938 73.756 1.00 94.75 80 LYS A C 1
ATOM 567 O O . LYS A 1 80 ? -52.879 -3.922 72.619 1.00 94.75 80 LYS A O 1
ATOM 572 N N . VAL A 1 81 ? -52.563 -4.134 74.834 1.00 96.12 81 VAL A N 1
ATOM 573 C CA . VAL A 1 81 ? -51.104 -4.303 74.764 1.00 96.12 81 VAL A CA 1
ATOM 574 C C . VAL A 1 81 ? -50.725 -5.524 73.922 1.00 96.12 81 VAL A C 1
ATOM 576 O O . VAL A 1 81 ? -49.783 -5.445 73.141 1.00 96.12 81 VAL A O 1
ATOM 579 N N . LEU A 1 82 ? -51.467 -6.631 74.023 1.00 94.50 82 LEU A N 1
ATOM 580 C CA . LEU A 1 82 ? -51.231 -7.817 73.195 1.00 94.50 82 LEU A CA 1
ATOM 581 C C . LEU A 1 82 ? -51.520 -7.552 71.710 1.00 94.50 82 LEU A C 1
ATOM 583 O O . LEU A 1 82 ? -50.689 -7.869 70.863 1.00 94.50 82 LEU A O 1
ATOM 587 N N . VAL A 1 83 ? -52.663 -6.936 71.395 1.00 95.56 83 VAL A N 1
ATOM 588 C CA . VAL A 1 83 ? -53.052 -6.613 70.011 1.00 95.56 83 VAL A CA 1
ATOM 589 C C . VAL A 1 83 ? -52.102 -5.592 69.384 1.00 95.56 83 VAL A C 1
ATOM 591 O O . VAL A 1 83 ? -51.715 -5.736 68.223 1.00 95.56 83 VAL A O 1
ATOM 594 N N . ASP A 1 84 ? -51.728 -4.554 70.127 1.00 94.69 84 ASP A N 1
ATOM 595 C CA . ASP A 1 84 ? -50.798 -3.534 69.651 1.00 94.69 84 ASP A CA 1
ATOM 596 C C . ASP A 1 84 ? -49.387 -4.124 69.504 1.00 94.69 84 ASP A C 1
ATOM 598 O O . ASP A 1 84 ? -48.743 -3.884 68.485 1.00 94.69 84 ASP A O 1
ATOM 602 N N . GLY A 1 85 ? -48.964 -5.008 70.417 1.00 96.12 85 GLY A N 1
ATOM 603 C CA . GLY A 1 85 ? -47.714 -5.762 70.302 1.00 96.12 85 GLY A CA 1
ATOM 604 C C . GLY A 1 85 ? -47.656 -6.660 69.060 1.00 96.12 85 GLY A C 1
ATOM 605 O O . GLY A 1 85 ? -46.645 -6.674 68.360 1.00 96.12 85 GLY A O 1
ATOM 606 N N . GLU A 1 86 ? -48.741 -7.364 68.716 1.00 95.12 86 GLU A N 1
ATOM 607 C CA . GLU A 1 86 ? -48.821 -8.140 67.467 1.00 95.12 86 GLU A CA 1
ATOM 608 C C . GLU A 1 86 ? -48.764 -7.249 66.218 1.00 95.12 86 GLU A C 1
ATOM 610 O O . GLU A 1 86 ? -48.079 -7.583 65.244 1.00 95.12 86 GLU A O 1
ATOM 615 N N . LYS A 1 87 ? -49.459 -6.103 66.224 1.00 95.44 87 LYS A N 1
ATOM 616 C CA . LYS A 1 87 ? -49.434 -5.148 65.102 1.00 95.44 87 LYS A CA 1
ATOM 617 C C . LYS A 1 87 ? -48.055 -4.526 64.911 1.00 95.44 87 LYS A C 1
ATOM 619 O O . LYS A 1 87 ? -47.590 -4.422 63.771 1.00 95.44 87 LYS A O 1
ATOM 624 N N . GLU A 1 88 ? -47.400 -4.128 65.998 1.00 95.19 88 GLU A N 1
ATOM 625 C CA . GLU A 1 88 ? -46.036 -3.603 65.973 1.00 95.19 88 GLU A CA 1
ATOM 626 C C . GLU A 1 88 ? -45.054 -4.666 65.482 1.00 95.19 88 GLU A C 1
ATOM 628 O O . GLU A 1 88 ? -44.293 -4.396 64.554 1.00 95.19 88 GLU A O 1
ATOM 633 N N . ALA A 1 89 ? -45.136 -5.898 65.997 1.00 95.75 89 ALA A N 1
ATOM 634 C CA . ALA A 1 89 ? -44.295 -7.006 65.544 1.00 95.75 89 ALA A CA 1
ATOM 635 C C . ALA A 1 89 ? -44.489 -7.309 64.048 1.00 95.75 89 ALA A C 1
ATOM 637 O O . ALA A 1 89 ? -43.515 -7.499 63.318 1.00 95.75 89 ALA A O 1
ATOM 638 N N . ASN A 1 90 ? -45.732 -7.304 63.549 1.00 96.06 90 ASN A N 1
ATOM 639 C CA . ASN A 1 90 ? -46.020 -7.497 62.124 1.00 96.06 90 ASN A CA 1
ATOM 640 C C . ASN A 1 90 ? -45.407 -6.384 61.261 1.00 96.06 90 ASN A C 1
ATOM 642 O O . ASN A 1 90 ? -44.780 -6.658 60.236 1.00 96.06 90 ASN A O 1
ATOM 646 N N . THR A 1 91 ? -45.571 -5.130 61.685 1.00 96.44 91 THR A N 1
ATOM 647 C CA . THR A 1 91 ? -45.060 -3.960 60.960 1.00 96.44 91 THR A CA 1
ATOM 648 C C . THR A 1 91 ? -43.533 -3.937 60.964 1.00 96.44 91 THR A C 1
ATOM 650 O O . THR A 1 91 ? -42.922 -3.720 59.918 1.00 96.44 91 THR A O 1
ATOM 653 N N . TYR A 1 92 ? -42.913 -4.249 62.104 1.00 97.19 92 TYR A N 1
ATOM 654 C CA . TYR A 1 92 ? -41.465 -4.376 62.230 1.00 97.19 92 TYR A CA 1
ATOM 655 C C . TYR A 1 92 ? -40.910 -5.489 61.338 1.00 97.19 92 TYR A C 1
ATOM 657 O O . TYR A 1 92 ? -39.927 -5.270 60.633 1.00 97.19 92 TYR A O 1
ATOM 665 N N . ASN A 1 93 ? -41.560 -6.656 61.297 1.00 96.88 93 ASN A N 1
ATOM 666 C CA . ASN A 1 93 ? -41.155 -7.748 60.411 1.00 96.88 93 ASN A CA 1
ATOM 667 C C . ASN A 1 93 ? -41.238 -7.343 58.934 1.00 96.88 93 ASN A C 1
ATOM 669 O O . ASN A 1 93 ? -40.285 -7.566 58.191 1.00 96.88 93 ASN A O 1
ATOM 673 N N . LYS A 1 94 ? -42.325 -6.685 58.509 1.00 97.19 94 LYS A N 1
ATOM 674 C CA . LYS A 1 94 ? -42.457 -6.168 57.134 1.00 97.19 94 LYS A CA 1
ATOM 675 C C . LYS A 1 94 ? -41.366 -5.163 56.789 1.00 97.19 94 LYS A C 1
ATOM 677 O O . LYS A 1 94 ? -40.769 -5.259 55.722 1.00 97.19 94 LYS A O 1
ATOM 682 N N . PHE A 1 95 ? -41.099 -4.219 57.687 1.00 97.25 95 PHE A N 1
ATOM 683 C CA . PHE A 1 95 ? -40.046 -3.229 57.493 1.00 97.25 95 PHE A CA 1
ATOM 684 C C . PHE A 1 95 ? -38.662 -3.885 57.437 1.00 97.25 95 PHE A C 1
ATOM 686 O O . PHE A 1 95 ? -37.865 -3.561 56.564 1.00 97.25 95 PHE A O 1
ATOM 693 N N . SER A 1 96 ? -38.401 -4.867 58.302 1.00 97.31 96 SER A N 1
ATOM 694 C CA . SER A 1 96 ? -37.134 -5.603 58.335 1.00 97.31 96 SER A CA 1
ATOM 695 C C . SER A 1 96 ? -36.910 -6.416 57.059 1.00 97.31 96 SER A C 1
ATOM 697 O O . SER A 1 96 ? -35.813 -6.379 56.501 1.00 97.31 96 SER A O 1
ATOM 699 N N . CYS A 1 97 ? -37.945 -7.098 56.556 1.00 97.56 97 CYS A N 1
ATOM 700 C CA . CYS A 1 97 ? -37.910 -7.764 55.252 1.00 97.56 97 CYS A CA 1
ATOM 701 C C . CYS A 1 97 ? -37.661 -6.758 54.125 1.00 97.56 97 CYS A C 1
ATOM 703 O O . CYS A 1 97 ? -36.725 -6.942 53.359 1.00 97.56 97 CYS A O 1
ATOM 705 N N . PHE A 1 98 ? -38.405 -5.649 54.082 1.00 97.94 98 PHE A N 1
ATOM 706 C CA . PHE A 1 98 ? -38.203 -4.601 53.080 1.00 97.94 98 PHE A CA 1
ATOM 707 C C . PHE A 1 98 ? -36.772 -4.048 53.092 1.00 97.94 98 PHE A C 1
ATOM 709 O O . PHE A 1 98 ? -36.157 -3.925 52.035 1.00 97.94 98 PHE A O 1
ATOM 716 N N . CYS A 1 99 ? -36.218 -3.739 54.269 1.00 98.31 99 CYS A N 1
ATOM 717 C CA . CYS A 1 99 ? -34.843 -3.269 54.398 1.00 98.31 99 CYS A CA 1
ATOM 718 C C . CYS A 1 99 ? -33.843 -4.319 53.917 1.00 98.31 99 CYS A C 1
ATOM 720 O O . CYS A 1 99 ? -32.908 -3.966 53.204 1.00 98.31 99 CYS A O 1
ATOM 722 N N . LYS A 1 100 ? -34.034 -5.593 54.277 1.00 97.81 100 LYS A N 1
ATOM 723 C CA . LYS A 1 100 ? -33.162 -6.690 53.842 1.00 97.81 100 LYS A CA 1
ATOM 724 C C . LYS A 1 100 ? -33.205 -6.869 52.324 1.00 97.81 100 LYS A C 1
ATOM 726 O O . LYS A 1 100 ? -32.149 -6.865 51.696 1.00 97.81 100 LYS A O 1
ATOM 731 N N . ASP A 1 101 ? -34.400 -6.979 51.757 1.00 98.00 101 ASP A N 1
ATOM 732 C CA . ASP A 1 101 ? -34.608 -7.230 50.331 1.00 98.00 101 ASP A CA 1
ATOM 733 C C . ASP A 1 101 ? -34.095 -6.044 49.508 1.00 98.00 101 ASP A C 1
ATOM 735 O O . ASP A 1 101 ? -33.269 -6.220 48.618 1.00 98.00 101 ASP A O 1
ATOM 739 N N . THR A 1 102 ? -34.454 -4.815 49.896 1.00 98.06 102 THR A N 1
ATOM 740 C CA . THR A 1 102 ? -33.970 -3.593 49.232 1.00 98.06 102 THR A CA 1
ATOM 741 C C . THR A 1 102 ? -32.453 -3.464 49.329 1.00 98.06 102 THR A C 1
ATOM 743 O O . THR A 1 102 ? -31.805 -3.093 48.353 1.00 98.06 102 THR A O 1
ATOM 746 N N . THR A 1 103 ? -31.862 -3.759 50.492 1.00 98.12 103 THR A N 1
ATOM 747 C CA . THR A 1 103 ? -30.401 -3.705 50.649 1.00 98.12 103 THR A CA 1
ATOM 748 C C . THR A 1 103 ? -29.736 -4.725 49.734 1.00 98.12 103 THR A C 1
ATOM 750 O O . THR A 1 103 ? -28.815 -4.356 49.013 1.00 98.12 103 THR A O 1
ATOM 753 N N . SER A 1 104 ? -30.236 -5.965 49.697 1.00 98.00 104 SER A N 1
ATOM 754 C CA . SER A 1 104 ? -29.710 -7.010 48.812 1.00 98.00 104 SER A CA 1
ATOM 755 C C . SER A 1 104 ? -29.808 -6.600 47.344 1.00 98.00 104 SER A C 1
ATOM 757 O O . SER A 1 104 ? -28.796 -6.563 46.653 1.00 98.00 104 SER A O 1
ATOM 759 N N . GLU A 1 105 ? -30.993 -6.195 46.880 1.00 98.19 105 GLU A N 1
ATOM 760 C CA . GLU A 1 105 ? -31.218 -5.795 45.488 1.00 98.19 105 GLU A CA 1
ATOM 761 C C . GLU A 1 105 ? -30.323 -4.626 45.062 1.00 98.19 105 GLU A C 1
ATOM 763 O O . GLU A 1 105 ? -29.777 -4.616 43.956 1.00 98.19 105 GLU A O 1
ATOM 768 N N . LYS A 1 106 ? -30.162 -3.613 45.925 1.00 98.25 106 LYS A N 1
ATOM 769 C CA . LYS A 1 106 ? -29.296 -2.466 45.623 1.00 98.25 106 LYS A CA 1
ATOM 770 C C . LYS A 1 106 ? -27.824 -2.852 45.647 1.00 98.25 106 LYS A C 1
ATOM 772 O O . LYS A 1 106 ? -27.096 -2.398 44.768 1.00 98.25 106 LYS A O 1
ATOM 777 N N . SER A 1 107 ? -27.392 -3.687 46.588 1.00 98.00 107 SER A N 1
ATOM 778 C CA . SER A 1 107 ? -26.026 -4.215 46.619 1.00 98.00 107 SER A CA 1
ATOM 779 C C . SER A 1 107 ? -25.703 -5.013 45.356 1.00 98.00 107 SER A C 1
ATOM 781 O O . SER A 1 107 ? -24.678 -4.746 44.728 1.00 98.00 107 SER A O 1
ATOM 783 N N . ASP A 1 108 ? -26.600 -5.898 44.922 1.00 98.25 108 ASP A N 1
ATOM 784 C CA . ASP A 1 108 ? -26.429 -6.697 43.704 1.00 98.25 108 ASP A CA 1
ATOM 785 C C . ASP A 1 108 ? -26.400 -5.810 42.451 1.00 98.25 108 ASP A C 1
ATOM 787 O O . ASP A 1 108 ? -25.547 -5.974 41.575 1.00 98.25 108 ASP A O 1
ATOM 791 N N . ALA A 1 109 ? -27.279 -4.805 42.376 1.00 98.25 109 ALA A N 1
ATOM 792 C CA . ALA A 1 109 ? -27.288 -3.845 41.275 1.00 98.25 109 ALA A CA 1
ATOM 793 C C . ALA A 1 109 ? -26.005 -2.995 41.221 1.00 98.25 109 ALA A C 1
ATOM 795 O O . ALA A 1 109 ? -25.494 -2.724 40.131 1.00 98.25 109 ALA A O 1
ATOM 796 N N . ILE A 1 110 ? -25.467 -2.584 42.377 1.00 98.38 110 ILE A N 1
ATOM 797 C CA . ILE A 1 110 ? -24.199 -1.844 42.472 1.00 98.38 110 ILE A CA 1
ATOM 798 C C . ILE A 1 110 ? -23.029 -2.727 42.035 1.00 98.38 110 ILE A C 1
ATOM 800 O O . ILE A 1 110 ? -22.182 -2.260 41.269 1.00 98.38 110 ILE A O 1
ATOM 804 N N . ALA A 1 111 ? -22.989 -3.986 42.476 1.00 98.25 111 ALA A N 1
ATOM 805 C CA . ALA A 1 111 ? -21.962 -4.942 42.069 1.00 98.25 111 ALA A CA 1
ATOM 806 C C . ALA A 1 111 ? -21.994 -5.154 40.548 1.00 98.25 111 ALA A C 1
ATOM 808 O O . ALA A 1 111 ? -21.017 -4.856 39.863 1.00 98.25 111 ALA A O 1
ATOM 809 N N . ALA A 1 112 ? -23.161 -5.498 39.993 1.00 98.12 112 ALA A N 1
ATOM 810 C CA . ALA A 1 112 ? -23.338 -5.678 38.554 1.00 98.12 112 ALA A CA 1
ATOM 811 C C . ALA A 1 112 ? -23.007 -4.406 37.749 1.00 98.12 112 ALA A C 1
ATOM 813 O O . ALA A 1 112 ? -22.450 -4.480 36.651 1.00 98.12 112 ALA A O 1
ATOM 814 N N . GLY A 1 113 ? -23.345 -3.223 38.272 1.00 98.50 113 GLY A N 1
ATOM 815 C CA . GLY A 1 113 ? -22.986 -1.941 37.666 1.00 98.50 113 GLY A CA 1
ATOM 816 C C . GLY A 1 113 ? -21.477 -1.683 37.676 1.00 98.50 113 GLY A C 1
ATOM 817 O O . GLY A 1 113 ? -20.927 -1.203 36.683 1.00 98.50 113 GLY A O 1
ATOM 818 N N . THR A 1 114 ? -20.800 -2.040 38.767 1.00 98.25 114 THR A N 1
ATOM 819 C CA . THR A 1 114 ? -19.345 -1.905 38.921 1.00 98.25 114 THR A CA 1
ATOM 820 C C . THR A 1 114 ? -18.601 -2.848 37.976 1.00 98.25 114 THR A C 1
ATOM 822 O O . THR A 1 114 ? -17.694 -2.404 37.271 1.00 98.25 114 THR A O 1
ATOM 825 N N . ASP A 1 115 ? -19.049 -4.097 37.862 1.00 98.25 115 ASP A N 1
ATOM 826 C CA . ASP A 1 115 ? -18.474 -5.086 36.942 1.00 98.25 115 ASP A CA 1
ATOM 827 C C . ASP A 1 115 ? -18.654 -4.667 35.478 1.00 98.25 115 ASP A C 1
ATOM 829 O O . ASP A 1 115 ? -17.718 -4.729 34.671 1.00 98.25 115 ASP A O 1
ATOM 833 N N . LYS A 1 116 ? -19.843 -4.154 35.128 1.00 98.38 116 LYS A N 1
ATOM 834 C CA . LYS A 1 116 ? -20.105 -3.584 33.798 1.00 98.38 116 LYS A CA 1
ATOM 835 C C . LYS A 1 116 ? -19.202 -2.392 33.513 1.00 98.38 116 LYS A C 1
ATOM 837 O O . LYS A 1 116 ? -18.644 -2.312 32.423 1.00 98.38 116 LYS A O 1
ATOM 842 N N . LYS A 1 117 ? -19.027 -1.482 34.476 1.00 98.38 117 LYS A N 1
ATOM 843 C CA . LYS A 1 117 ? -18.119 -0.335 34.335 1.00 98.38 117 LYS A CA 1
ATOM 844 C C . LYS A 1 117 ? -16.686 -0.798 34.072 1.00 98.38 117 LYS A C 1
ATOM 846 O O . LYS A 1 117 ? -16.058 -0.276 33.156 1.00 98.38 117 LYS A O 1
ATOM 851 N N . ALA A 1 118 ? -16.187 -1.771 34.834 1.00 98.31 118 ALA A N 1
ATOM 852 C CA . ALA A 1 118 ? -14.845 -2.319 34.646 1.00 98.31 118 ALA A CA 1
ATOM 853 C C . ALA A 1 118 ? -14.682 -2.958 33.256 1.00 98.31 118 ALA A C 1
ATOM 855 O O . ALA A 1 118 ? -13.727 -2.658 32.542 1.00 98.31 118 ALA A O 1
ATOM 856 N N . THR A 1 119 ? -15.663 -3.758 32.829 1.00 98.12 119 THR A N 1
ATOM 857 C CA . THR A 1 119 ? -15.673 -4.403 31.504 1.00 98.12 119 THR A CA 1
ATOM 858 C C . THR A 1 119 ? -15.689 -3.381 30.364 1.00 98.12 119 THR A C 1
ATOM 860 O O . THR A 1 119 ? -14.939 -3.506 29.393 1.00 98.12 119 THR A O 1
ATOM 863 N N . LEU A 1 120 ? -16.527 -2.345 30.478 1.00 98.50 120 LEU A N 1
ATOM 864 C CA . LEU A 1 120 ? -16.605 -1.269 29.491 1.00 98.50 120 LEU A CA 1
ATOM 865 C C . LEU A 1 120 ? -15.311 -0.452 29.448 1.00 98.50 120 LEU A C 1
ATOM 867 O O . LEU A 1 120 ? -14.845 -0.142 28.357 1.00 98.50 120 LEU A O 1
ATOM 871 N N . ALA A 1 121 ? -14.702 -0.150 30.597 1.00 98.44 121 ALA A N 1
ATOM 872 C CA . ALA A 1 121 ? -13.422 0.555 30.656 1.00 98.44 121 ALA A CA 1
ATOM 873 C C . ALA A 1 121 ? -12.305 -0.236 29.953 1.00 98.44 121 ALA A C 1
ATOM 875 O O . ALA A 1 121 ? -11.622 0.316 29.093 1.00 98.44 121 ALA A O 1
ATOM 876 N N . ALA A 1 122 ? -12.193 -1.540 30.228 1.00 98.44 122 ALA A N 1
ATOM 877 C CA . ALA A 1 122 ? -11.236 -2.417 29.549 1.00 98.44 122 ALA A CA 1
ATOM 878 C C . ALA A 1 122 ? -11.495 -2.500 28.031 1.00 98.44 122 ALA A C 1
ATOM 880 O O . ALA A 1 122 ? -10.564 -2.494 27.224 1.00 98.44 122 ALA A O 1
ATOM 881 N N . SER A 1 123 ? -12.768 -2.529 27.623 1.00 98.31 123 SER A N 1
ATOM 882 C CA . SER A 1 123 ? -13.148 -2.526 26.205 1.00 98.31 123 SER A CA 1
ATOM 883 C C . SER A 1 123 ? -12.774 -1.212 25.514 1.00 98.31 123 SER A C 1
ATOM 885 O O . SER A 1 123 ? -12.251 -1.237 24.402 1.00 98.31 123 SER A O 1
ATOM 887 N N . ILE A 1 124 ? -13.001 -0.070 26.172 1.00 98.56 124 ILE A N 1
ATOM 888 C CA . ILE A 1 124 ? -12.612 1.257 25.675 1.00 98.56 124 ILE A CA 1
ATOM 889 C C . ILE A 1 124 ? -11.098 1.332 25.490 1.00 98.56 124 ILE A C 1
ATOM 891 O O . ILE A 1 124 ? -10.641 1.814 24.455 1.00 98.56 124 ILE A O 1
ATOM 895 N N . GLU A 1 125 ? -10.322 0.844 26.455 1.00 98.44 125 GLU A N 1
ATOM 896 C CA . GLU A 1 125 ? -8.862 0.831 26.374 1.00 98.44 125 GLU A CA 1
ATOM 897 C C . GLU A 1 125 ? -8.372 -0.046 25.213 1.00 98.44 125 GLU A C 1
ATOM 899 O O . GLU A 1 125 ? -7.597 0.415 24.373 1.00 98.44 125 GLU A O 1
ATOM 904 N N . SER A 1 126 ? -8.903 -1.268 25.086 1.00 98.25 126 SER A N 1
ATOM 905 C CA . SER A 1 126 ? -8.565 -2.174 23.981 1.00 98.25 126 SER A CA 1
ATOM 906 C C . SER A 1 126 ? -8.914 -1.581 22.613 1.00 98.25 126 SER A C 1
ATOM 908 O O . SER A 1 126 ? -8.088 -1.598 21.700 1.00 98.25 126 SER A O 1
ATOM 910 N N . LEU A 1 127 ? -10.118 -1.019 22.461 1.00 98.38 127 LEU A N 1
ATOM 911 C CA . LEU A 1 127 ? -10.550 -0.390 21.211 1.00 98.38 127 LEU A CA 1
ATOM 912 C C . LEU A 1 127 ? -9.745 0.874 20.896 1.00 98.38 127 LEU A C 1
ATOM 914 O O . LEU A 1 127 ? -9.423 1.102 19.734 1.00 98.38 127 LEU A O 1
ATOM 918 N N . SER A 1 128 ? -9.373 1.663 21.904 1.00 98.25 128 SER A N 1
ATOM 919 C CA . SER A 1 128 ? -8.530 2.850 21.718 1.00 98.25 128 SER A CA 1
ATOM 920 C C . SER A 1 128 ? -7.119 2.471 21.275 1.00 98.25 128 SER A C 1
ATOM 922 O O . SER A 1 128 ? -6.582 3.095 20.366 1.00 98.25 128 SER A O 1
ATOM 924 N N . SER A 1 129 ? -6.540 1.417 21.858 1.00 98.38 129 SER A N 1
ATOM 925 C CA . SER A 1 129 ? -5.248 0.877 21.425 1.00 98.38 129 SER A CA 1
ATOM 926 C C . SER A 1 129 ? -5.308 0.356 19.986 1.00 98.38 129 SER A C 1
ATOM 928 O O . SER A 1 129 ? -4.449 0.706 19.178 1.00 98.38 129 SER A O 1
ATOM 930 N N . LYS A 1 130 ? -6.359 -0.399 19.630 1.00 98.31 130 LYS A N 1
ATOM 931 C CA . LYS A 1 130 ? -6.578 -0.860 18.249 1.00 98.31 130 LYS A CA 1
ATOM 932 C C . LYS A 1 130 ? -6.723 0.301 17.273 1.00 98.31 130 LYS A C 1
ATOM 934 O O . LYS A 1 130 ? -6.098 0.264 16.222 1.00 98.31 130 LYS A O 1
ATOM 939 N N . ARG A 1 131 ? -7.510 1.325 17.623 1.00 98.31 131 ARG A N 1
ATOM 940 C CA . ARG A 1 131 ? -7.664 2.534 16.805 1.00 98.31 131 ARG A CA 1
ATOM 941 C C . ARG A 1 131 ? -6.308 3.192 16.566 1.00 98.31 131 ARG A C 1
ATOM 943 O O . ARG A 1 131 ? -5.944 3.367 15.419 1.00 98.31 131 ARG A O 1
ATOM 950 N N . ASN A 1 132 ? -5.532 3.447 17.619 1.00 98.19 132 ASN A N 1
ATOM 951 C CA . ASN A 1 132 ? -4.213 4.066 17.476 1.00 98.19 132 ASN A CA 1
ATOM 952 C C . ASN A 1 132 ? -3.258 3.219 16.607 1.00 98.19 132 ASN A C 1
ATOM 954 O O . ASN A 1 132 ? -2.479 3.767 15.835 1.00 98.19 132 ASN A O 1
ATOM 958 N N . GLY A 1 133 ? -3.315 1.886 16.715 1.00 98.25 133 GLY A N 1
ATOM 959 C CA . GLY A 1 133 ? -2.535 0.988 15.855 1.00 98.25 133 GLY A CA 1
ATOM 960 C C . GLY A 1 133 ? -2.961 1.040 14.383 1.00 98.25 133 GLY A C 1
ATOM 961 O O . GLY A 1 133 ? -2.111 1.026 13.492 1.00 98.25 133 GLY A O 1
ATOM 962 N N . LEU A 1 134 ? -4.269 1.132 14.125 1.00 98.31 134 LEU A N 1
ATOM 963 C CA . LEU A 1 134 ? -4.811 1.328 12.780 1.00 98.31 134 LEU A CA 1
ATOM 964 C C . LEU A 1 134 ? -4.447 2.708 12.223 1.00 98.31 134 LEU A C 1
ATOM 966 O O . LEU A 1 134 ? -4.031 2.776 11.074 1.00 98.31 134 LEU A O 1
ATOM 970 N N . ASP A 1 135 ? -4.523 3.771 13.025 1.00 98.00 135 ASP A N 1
ATOM 971 C CA . ASP A 1 135 ? -4.135 5.129 12.622 1.00 98.00 135 ASP A CA 1
ATOM 972 C C . ASP A 1 135 ? -2.658 5.171 12.190 1.00 98.00 135 ASP A C 1
ATOM 974 O O . ASP A 1 135 ? -2.346 5.660 11.109 1.00 98.00 135 ASP A O 1
ATOM 978 N N . ALA A 1 136 ? -1.754 4.553 12.961 1.00 97.94 136 ALA A N 1
ATOM 979 C CA . ALA A 1 136 ? -0.338 4.451 12.593 1.00 97.94 136 ALA A CA 1
ATOM 980 C C . ALA A 1 136 ? -0.111 3.627 11.310 1.00 97.94 136 ALA A C 1
ATOM 982 O O . ALA A 1 136 ? 0.771 3.935 10.509 1.00 97.94 136 ALA A O 1
ATOM 983 N N . THR A 1 137 ? -0.914 2.579 11.099 1.00 97.06 137 THR A N 1
ATOM 984 C CA . THR A 1 137 ? -0.865 1.776 9.867 1.00 97.06 137 THR A CA 1
ATOM 985 C C . THR A 1 137 ? -1.351 2.592 8.667 1.00 97.06 137 THR A C 1
ATOM 987 O O . THR A 1 137 ? -0.740 2.527 7.607 1.00 97.06 137 THR A O 1
ATOM 990 N N . ILE A 1 138 ? -2.412 3.390 8.831 1.00 96.88 138 ILE A N 1
ATOM 991 C CA . ILE A 1 138 ? -2.917 4.306 7.800 1.00 96.88 138 ILE A CA 1
ATOM 992 C C . ILE A 1 138 ? -1.844 5.333 7.431 1.00 96.88 138 ILE A C 1
ATOM 994 O O . ILE A 1 138 ? -1.595 5.541 6.248 1.00 96.88 138 ILE A O 1
ATOM 998 N N . GLU A 1 139 ? -1.184 5.947 8.416 1.00 96.88 139 GLU A N 1
ATOM 999 C CA . GLU A 1 139 ? -0.092 6.896 8.165 1.00 96.88 139 GLU A CA 1
ATOM 1000 C C . GLU A 1 139 ? 1.060 6.253 7.377 1.00 96.88 139 GLU A C 1
ATOM 1002 O O . GLU A 1 139 ? 1.550 6.850 6.418 1.00 96.88 139 GLU A O 1
ATOM 1007 N N . GLY A 1 140 ? 1.450 5.021 7.728 1.00 95.94 140 GLY A N 1
ATOM 1008 C CA . GLY A 1 140 ? 2.461 4.259 6.989 1.00 95.94 140 GLY A CA 1
ATOM 1009 C C . GLY A 1 140 ? 2.048 3.972 5.542 1.00 95.94 140 GLY A C 1
ATOM 1010 O O . GLY A 1 140 ? 2.792 4.289 4.619 1.00 95.94 140 GLY A O 1
ATOM 1011 N N . LEU A 1 141 ? 0.830 3.461 5.334 1.00 95.00 141 LEU A N 1
ATOM 1012 C CA . LEU A 1 141 ? 0.308 3.164 3.995 1.00 95.00 141 LEU A CA 1
ATOM 1013 C C . LEU A 1 141 ? 0.199 4.419 3.119 1.00 95.00 141 LEU A C 1
ATOM 1015 O O . LEU A 1 141 ? 0.490 4.359 1.929 1.00 95.00 141 LEU A O 1
ATOM 1019 N N . LEU A 1 142 ? -0.182 5.568 3.685 1.00 95.00 142 LEU A N 1
ATOM 1020 C CA . LEU A 1 142 ? -0.218 6.833 2.944 1.00 95.00 142 LEU A CA 1
ATOM 1021 C C . LEU A 1 142 ? 1.177 7.268 2.479 1.00 95.00 142 LEU A C 1
ATOM 1023 O O . LEU A 1 142 ? 1.319 7.739 1.350 1.00 95.00 142 LEU A O 1
ATOM 1027 N N . ALA A 1 143 ? 2.201 7.090 3.318 1.00 95.69 143 ALA A N 1
ATOM 1028 C CA . ALA A 1 143 ? 3.583 7.377 2.941 1.00 95.69 143 ALA A CA 1
ATOM 1029 C C . ALA A 1 143 ? 4.083 6.425 1.839 1.00 95.69 143 ALA A C 1
ATOM 1031 O O . ALA A 1 143 ? 4.706 6.876 0.875 1.00 95.69 143 ALA A O 1
ATOM 1032 N N . ASP A 1 144 ? 3.760 5.134 1.943 1.00 93.62 144 ASP A N 1
ATOM 1033 C CA . ASP A 1 144 ? 4.108 4.129 0.934 1.00 93.62 144 ASP A CA 1
ATOM 1034 C C . ASP A 1 144 ? 3.421 4.417 -0.412 1.00 93.62 144 ASP A C 1
ATOM 1036 O O . ASP A 1 144 ? 4.063 4.330 -1.461 1.00 93.62 144 ASP A O 1
ATOM 1040 N N . ILE A 1 145 ? 2.147 4.832 -0.396 1.00 94.06 145 ILE A N 1
ATOM 1041 C CA . ILE A 1 145 ? 1.406 5.269 -1.590 1.00 94.06 145 ILE A CA 1
ATOM 1042 C C . ILE A 1 145 ? 2.090 6.476 -2.235 1.00 94.06 145 ILE A C 1
ATOM 1044 O O . ILE A 1 145 ? 2.368 6.450 -3.435 1.00 94.06 145 ILE A O 1
ATOM 1048 N N . GLU A 1 146 ? 2.406 7.518 -1.458 1.00 94.88 146 GLU A N 1
ATOM 1049 C CA . GLU A 1 146 ? 3.062 8.721 -1.982 1.00 94.88 146 GLU A CA 1
ATOM 1050 C C . GLU A 1 146 ? 4.416 8.382 -2.627 1.00 94.88 146 GLU A C 1
ATOM 1052 O O . GLU A 1 146 ? 4.753 8.881 -3.707 1.00 94.88 146 GLU A O 1
ATOM 1057 N N . GLN A 1 147 ? 5.197 7.513 -1.984 1.00 94.44 147 GLN A N 1
ATOM 1058 C CA . GLN A 1 147 ? 6.483 7.069 -2.507 1.00 94.44 147 GLN A CA 1
ATOM 1059 C C . GLN A 1 147 ? 6.317 6.234 -3.785 1.00 94.44 147 GLN A C 1
ATOM 1061 O O . GLN A 1 147 ? 7.006 6.491 -4.776 1.00 94.44 147 GLN A O 1
ATOM 1066 N N . ALA A 1 148 ? 5.373 5.290 -3.810 1.00 94.62 148 ALA A N 1
ATOM 1067 C CA . ALA A 1 148 ? 5.089 4.467 -4.982 1.00 94.62 148 ALA A CA 1
ATOM 1068 C C . ALA A 1 148 ? 4.609 5.307 -6.178 1.00 94.62 148 ALA A C 1
ATOM 1070 O O . ALA A 1 148 ? 5.026 5.054 -7.310 1.00 94.62 148 ALA A O 1
ATOM 1071 N N . GLU A 1 149 ? 3.788 6.337 -5.954 1.00 94.25 149 GLU A N 1
ATOM 1072 C CA . GLU A 1 149 ? 3.359 7.269 -7.003 1.00 94.25 149 GLU A CA 1
ATOM 1073 C C . GLU A 1 149 ? 4.525 8.094 -7.564 1.00 94.25 149 GLU A C 1
ATOM 1075 O O . GLU A 1 149 ? 4.634 8.266 -8.784 1.00 94.25 149 GLU A O 1
ATOM 1080 N N . LYS A 1 150 ? 5.428 8.578 -6.698 1.00 95.25 150 LYS A N 1
ATOM 1081 C CA . LYS A 1 150 ? 6.642 9.294 -7.125 1.00 95.25 150 LYS A CA 1
ATOM 1082 C C . LYS A 1 150 ? 7.547 8.406 -7.970 1.00 95.25 150 LYS A C 1
ATOM 1084 O O . LYS A 1 150 ? 7.981 8.833 -9.039 1.00 95.25 150 LYS A O 1
ATOM 1089 N N . GLU A 1 151 ? 7.800 7.181 -7.522 1.00 94.25 151 GLU A N 1
ATOM 1090 C CA . GLU A 1 151 ? 8.627 6.212 -8.245 1.00 94.25 151 GLU A CA 1
ATOM 1091 C C . GLU A 1 151 ? 7.997 5.815 -9.578 1.00 94.25 151 GLU A C 1
ATOM 1093 O O . GLU A 1 151 ? 8.687 5.805 -10.594 1.00 94.25 151 GLU A O 1
ATOM 1098 N N . LYS A 1 152 ? 6.677 5.586 -9.611 1.00 94.38 152 LYS A N 1
ATOM 1099 C CA . LYS A 1 152 ? 5.928 5.325 -10.848 1.00 94.38 152 LYS A CA 1
ATOM 1100 C C . LYS A 1 152 ? 6.089 6.474 -11.844 1.00 94.38 152 LYS A C 1
ATOM 1102 O O . LYS A 1 152 ? 6.368 6.247 -13.018 1.00 94.38 152 LYS A O 1
ATOM 1107 N N . LYS A 1 153 ? 5.943 7.720 -11.387 1.00 95.00 153 LYS A N 1
ATOM 1108 C CA . LYS A 1 153 ? 6.103 8.902 -12.245 1.00 95.00 153 LYS A CA 1
ATOM 1109 C C . LYS A 1 153 ? 7.538 9.054 -12.755 1.00 95.00 153 LYS A C 1
ATOM 1111 O O . LYS A 1 153 ? 7.723 9.394 -13.922 1.00 95.00 153 LYS A O 1
ATOM 1116 N N . ALA A 1 154 ? 8.530 8.814 -11.900 1.00 95.56 154 ALA A N 1
ATOM 1117 C CA . ALA A 1 154 ? 9.937 8.858 -12.281 1.00 95.56 154 ALA A CA 1
ATOM 1118 C C . ALA A 1 154 ? 10.268 7.773 -13.316 1.00 95.56 154 ALA A C 1
ATOM 1120 O O . ALA A 1 154 ? 10.839 8.093 -14.352 1.00 95.56 154 ALA A O 1
ATOM 1121 N N . ALA A 1 155 ? 9.821 6.533 -13.094 1.00 95.00 155 ALA A N 1
ATOM 1122 C CA . ALA A 1 155 ? 10.017 5.421 -14.021 1.00 95.00 155 ALA A CA 1
ATOM 1123 C C . ALA A 1 155 ? 9.412 5.710 -15.404 1.00 95.00 155 ALA A C 1
ATOM 1125 O O . ALA A 1 155 ? 10.081 5.508 -16.412 1.00 95.00 155 ALA A O 1
ATOM 1126 N N . VAL A 1 156 ? 8.195 6.266 -15.460 1.00 95.75 156 VAL A N 1
ATOM 1127 C CA . VAL A 1 156 ? 7.560 6.672 -16.728 1.00 95.75 156 VAL A CA 1
ATOM 1128 C C . VAL A 1 156 ? 8.359 7.767 -17.442 1.00 95.75 156 VAL A C 1
ATOM 1130 O O . VAL A 1 156 ? 8.492 7.725 -18.663 1.00 95.75 156 VAL A O 1
ATOM 1133 N N . ALA A 1 157 ? 8.891 8.746 -16.704 1.00 96.06 157 ALA A N 1
ATOM 1134 C CA . ALA A 1 157 ? 9.704 9.812 -17.287 1.00 96.06 157 ALA A CA 1
ATOM 1135 C C . ALA A 1 157 ? 11.019 9.265 -17.861 1.00 96.06 157 ALA A C 1
ATOM 1137 O O . ALA A 1 157 ? 11.316 9.509 -19.028 1.00 96.06 157 ALA A O 1
ATOM 1138 N N . THR A 1 158 ? 11.750 8.463 -17.082 1.00 95.12 158 THR A N 1
ATOM 1139 C CA . THR A 1 158 ? 12.980 7.799 -17.535 1.00 95.12 158 THR A CA 1
ATOM 1140 C C . THR A 1 158 ? 12.710 6.907 -18.742 1.00 95.12 158 THR A C 1
ATOM 1142 O O . THR A 1 158 ? 13.441 6.969 -19.724 1.00 95.12 158 THR A O 1
ATOM 1145 N N . ARG A 1 159 ? 11.606 6.153 -18.741 1.00 96.12 159 ARG A N 1
ATOM 1146 C CA . ARG A 1 159 ? 11.255 5.284 -19.865 1.00 96.12 159 ARG A CA 1
ATOM 1147 C C . ARG A 1 159 ? 10.962 6.058 -21.147 1.00 96.12 159 ARG A C 1
ATOM 1149 O O . ARG A 1 159 ? 11.316 5.598 -22.227 1.00 96.12 159 ARG A O 1
ATOM 1156 N N . ALA A 1 160 ? 10.327 7.225 -21.046 1.00 95.75 160 ALA A N 1
ATOM 1157 C CA . ALA A 1 160 ? 10.098 8.089 -22.200 1.00 95.75 160 ALA A CA 1
ATOM 1158 C C . ALA A 1 160 ? 11.416 8.629 -22.786 1.00 95.75 160 ALA A C 1
ATOM 1160 O O . ALA A 1 160 ? 11.539 8.735 -24.006 1.00 95.75 160 ALA A O 1
ATOM 1161 N N . GLU A 1 161 ? 12.396 8.948 -21.935 1.00 95.44 161 GLU A N 1
ATOM 1162 C CA . GLU A 1 161 ? 13.735 9.375 -22.359 1.00 95.44 161 GLU A CA 1
ATOM 1163 C C . GLU A 1 161 ? 14.506 8.229 -23.032 1.00 95.44 161 GLU A C 1
ATOM 1165 O O . GLU A 1 161 ? 14.990 8.404 -24.151 1.00 95.44 161 GLU A O 1
ATOM 1170 N N . GLU A 1 162 ? 14.542 7.048 -22.408 1.00 94.25 162 GLU A N 1
ATOM 1171 C CA . GLU A 1 162 ? 15.181 5.842 -22.953 1.00 94.25 162 GLU A CA 1
ATOM 1172 C C . GLU A 1 162 ? 14.572 5.422 -24.294 1.00 94.25 162 GLU A C 1
ATOM 1174 O O . GLU A 1 162 ? 15.301 5.148 -25.246 1.00 94.25 162 GLU A O 1
ATOM 1179 N N . LEU A 1 163 ? 13.238 5.414 -24.402 1.00 95.81 163 LEU A N 1
ATOM 1180 C CA . LEU A 1 163 ? 12.546 5.075 -25.645 1.00 95.81 163 LEU A CA 1
ATOM 1181 C C . LEU A 1 163 ? 12.893 6.069 -26.759 1.00 95.81 163 LEU A C 1
ATOM 1183 O O . LEU A 1 163 ? 13.153 5.662 -27.889 1.00 95.81 163 LEU A O 1
ATOM 1187 N N . ALA A 1 164 ? 12.939 7.367 -26.451 1.00 95.88 164 ALA A N 1
ATOM 1188 C CA . ALA A 1 164 ? 13.299 8.388 -27.430 1.00 95.88 164 ALA A CA 1
ATOM 1189 C C . ALA A 1 164 ? 14.761 8.269 -27.898 1.00 95.88 164 ALA A C 1
ATOM 1191 O O . ALA A 1 164 ? 15.072 8.613 -29.042 1.00 95.88 164 ALA A O 1
ATOM 1192 N N . GLU A 1 165 ? 15.671 7.820 -27.031 1.00 93.25 165 GLU A N 1
ATOM 1193 C CA . GLU A 1 165 ? 17.055 7.517 -27.399 1.00 93.25 165 GLU A CA 1
ATOM 1194 C C . GLU A 1 165 ? 17.145 6.243 -28.248 1.00 93.25 165 GLU A C 1
ATOM 1196 O O . GLU A 1 165 ? 17.765 6.265 -29.315 1.00 93.25 165 GLU A O 1
ATOM 1201 N N . TYR A 1 166 ? 16.453 5.174 -27.848 1.00 95.06 166 TYR A N 1
ATOM 1202 C CA . TYR A 1 166 ? 16.362 3.937 -28.620 1.00 95.06 166 TYR A CA 1
ATOM 1203 C C . TYR A 1 166 ? 15.792 4.180 -30.022 1.00 95.06 166 TYR A C 1
ATOM 1205 O O . TYR A 1 166 ? 16.378 3.722 -30.999 1.00 95.06 166 TYR A O 1
ATOM 1213 N N . GLU A 1 167 ? 14.701 4.938 -30.165 1.00 94.69 167 GLU A N 1
ATOM 1214 C CA . GLU A 1 167 ? 14.099 5.236 -31.470 1.00 94.69 167 GLU A CA 1
ATOM 1215 C C . GLU A 1 167 ? 15.077 5.959 -32.404 1.00 94.69 167 GLU A C 1
ATOM 1217 O O . GLU A 1 167 ? 15.161 5.624 -33.589 1.00 94.69 167 GLU A O 1
ATOM 1222 N N . LYS A 1 168 ? 15.858 6.913 -31.877 1.00 93.19 168 LYS A N 1
ATOM 1223 C CA . LYS A 1 168 ? 16.902 7.609 -32.646 1.00 93.19 168 LYS A CA 1
ATOM 1224 C C . LYS A 1 168 ? 18.019 6.655 -33.055 1.00 93.19 168 LYS A C 1
ATOM 1226 O O . LYS A 1 168 ? 18.335 6.573 -34.239 1.00 93.19 168 LYS A O 1
ATOM 1231 N N . ASN A 1 169 ? 18.566 5.900 -32.105 1.00 90.31 169 ASN A N 1
ATOM 1232 C CA . ASN A 1 169 ? 19.667 4.970 -32.357 1.00 90.31 169 ASN A CA 1
ATOM 1233 C C . ASN A 1 169 ? 19.248 3.864 -33.339 1.00 90.31 169 ASN A C 1
ATOM 1235 O O . ASN A 1 169 ? 19.974 3.537 -34.276 1.00 90.31 169 ASN A O 1
ATOM 1239 N N . SER A 1 170 ? 18.038 3.332 -33.175 1.00 92.81 170 SER A N 1
ATOM 1240 C CA . SER A 1 170 ? 17.435 2.327 -34.050 1.00 92.81 170 SER A CA 1
ATOM 1241 C C . SER A 1 170 ? 17.221 2.872 -35.465 1.00 92.81 170 SER A C 1
ATOM 1243 O O . SER A 1 170 ? 17.569 2.200 -36.440 1.00 92.81 170 SER A O 1
ATOM 1245 N N . ALA A 1 171 ? 16.728 4.109 -35.603 1.00 93.00 171 ALA A N 1
ATOM 1246 C CA . ALA A 1 171 ? 16.576 4.767 -36.899 1.00 93.00 171 ALA A CA 1
ATOM 1247 C C . ALA A 1 171 ? 17.926 5.018 -37.593 1.00 93.00 171 ALA A C 1
ATOM 1249 O O . ALA A 1 171 ? 18.052 4.739 -38.788 1.00 93.00 171 ALA A O 1
ATOM 1250 N N . ASP A 1 172 ? 18.940 5.484 -36.860 1.00 90.19 172 ASP A N 1
ATOM 1251 C CA . ASP A 1 172 ? 20.284 5.729 -37.394 1.00 90.19 172 ASP A CA 1
ATOM 1252 C C . ASP A 1 172 ? 20.965 4.425 -37.842 1.00 90.19 172 ASP A C 1
ATOM 1254 O O . ASP A 1 172 ? 21.544 4.370 -38.933 1.00 90.19 172 ASP A O 1
ATOM 1258 N N . LEU A 1 173 ? 20.832 3.346 -37.063 1.00 90.56 173 LEU A N 1
ATOM 1259 C CA . LEU A 1 173 ? 21.322 2.014 -37.429 1.00 90.56 173 LEU A CA 1
ATOM 1260 C C . LEU A 1 173 ? 20.616 1.468 -38.676 1.00 90.56 173 LEU A C 1
ATOM 1262 O O . LEU A 1 173 ? 21.282 0.979 -39.589 1.00 90.56 173 LEU A O 1
ATOM 1266 N N . LEU A 1 174 ? 19.287 1.585 -38.765 1.00 93.31 174 LEU A N 1
ATOM 1267 C CA . LEU A 1 174 ? 18.530 1.158 -39.949 1.00 93.31 174 LEU A CA 1
ATOM 1268 C C . LEU A 1 174 ? 18.910 1.967 -41.193 1.00 93.31 174 LEU A C 1
ATOM 1270 O O . LEU A 1 174 ? 19.108 1.397 -42.270 1.00 93.31 174 LEU A O 1
ATOM 1274 N N . ALA A 1 175 ? 19.060 3.285 -41.057 1.00 91.75 175 ALA A N 1
ATOM 1275 C CA . ALA A 1 175 ? 19.509 4.144 -42.145 1.00 91.75 175 ALA A CA 1
ATOM 1276 C C . ALA A 1 175 ? 20.923 3.762 -42.614 1.00 91.75 175 ALA A C 1
ATOM 1278 O O . ALA A 1 175 ? 21.173 3.687 -43.821 1.00 91.75 175 ALA A O 1
ATOM 1279 N N . ALA A 1 176 ? 21.837 3.471 -41.682 1.00 89.44 176 ALA A N 1
ATOM 1280 C CA . ALA A 1 176 ? 23.188 3.013 -41.991 1.00 89.44 176 ALA A CA 1
ATOM 1281 C C . ALA A 1 176 ? 23.193 1.647 -42.692 1.00 89.44 176 ALA A C 1
ATOM 1283 O O . ALA A 1 176 ? 23.879 1.494 -43.705 1.00 89.44 176 ALA A O 1
ATOM 1284 N N . LEU A 1 177 ? 22.385 0.691 -42.221 1.00 92.06 177 LEU A N 1
ATOM 1285 C CA . LEU A 1 177 ? 22.219 -0.624 -42.842 1.00 92.06 177 LEU A CA 1
ATOM 1286 C C . LEU A 1 177 ? 21.738 -0.505 -44.289 1.00 92.06 177 LEU A C 1
ATOM 1288 O O . LEU A 1 177 ? 22.414 -0.989 -45.196 1.00 92.06 177 LEU A O 1
ATOM 1292 N N . HIS A 1 178 ? 20.641 0.215 -44.534 1.00 93.00 178 HIS A N 1
ATOM 1293 C CA . HIS A 1 178 ? 20.124 0.416 -45.891 1.00 93.00 178 HIS A CA 1
ATOM 1294 C C . HIS A 1 178 ? 21.129 1.116 -46.810 1.00 93.00 178 HIS A C 1
ATOM 1296 O O . HIS A 1 178 ? 21.259 0.769 -47.989 1.00 93.00 178 HIS A O 1
ATOM 1302 N N . ALA A 1 179 ? 21.864 2.097 -46.284 1.00 90.44 179 ALA A N 1
ATOM 1303 C CA . ALA A 1 179 ? 22.876 2.800 -47.054 1.00 90.44 179 ALA A CA 1
ATOM 1304 C C . ALA A 1 179 ? 24.060 1.877 -47.411 1.00 90.44 179 ALA A C 1
ATOM 1306 O O . ALA A 1 179 ? 24.526 1.902 -48.555 1.00 90.44 179 ALA A O 1
ATOM 1307 N N . LEU A 1 180 ? 24.509 1.026 -46.481 1.00 88.56 180 LEU A N 1
ATOM 1308 C CA . LEU A 1 180 ? 25.547 0.018 -46.719 1.00 88.56 180 LEU A CA 1
ATOM 1309 C C . LEU A 1 180 ? 25.090 -1.051 -47.723 1.00 88.56 180 LEU A C 1
ATOM 1311 O O . LEU A 1 180 ? 25.837 -1.354 -48.652 1.00 88.56 180 LEU A O 1
ATOM 1315 N N . GLU A 1 181 ? 23.860 -1.561 -47.620 1.00 91.88 181 GLU A N 1
ATOM 1316 C CA . GLU A 1 181 ? 23.284 -2.499 -48.598 1.00 91.88 181 GLU A CA 1
ATOM 1317 C C . GLU A 1 181 ? 23.250 -1.899 -50.007 1.00 91.88 181 GLU A C 1
ATOM 1319 O O . GLU A 1 181 ? 23.665 -2.537 -50.979 1.00 91.88 181 GLU A O 1
ATOM 1324 N N . GLY A 1 182 ? 22.795 -0.648 -50.124 1.00 90.38 182 GLY A N 1
ATOM 1325 C CA . GLY A 1 182 ? 22.768 0.084 -51.388 1.00 90.38 182 GLY A CA 1
ATOM 1326 C C . GLY A 1 182 ? 24.166 0.304 -51.972 1.00 90.38 182 GLY A C 1
ATOM 1327 O O . GLY A 1 182 ? 24.371 0.124 -53.179 1.00 90.38 182 GLY A O 1
ATOM 1328 N N . ALA A 1 183 ? 25.145 0.636 -51.124 1.00 86.81 183 ALA A N 1
ATOM 1329 C CA . ALA A 1 183 ? 26.537 0.801 -51.530 1.00 86.81 183 ALA A CA 1
ATOM 1330 C C . ALA A 1 183 ? 27.144 -0.523 -52.021 1.00 86.81 183 ALA A C 1
ATOM 1332 O O . ALA A 1 183 ? 27.691 -0.572 -53.124 1.00 86.81 183 ALA A O 1
ATOM 1333 N N . ILE A 1 184 ? 26.975 -1.612 -51.263 1.00 87.81 184 ILE A N 1
ATOM 1334 C CA . ILE A 1 184 ? 27.435 -2.958 -51.640 1.00 87.81 184 ILE A CA 1
ATOM 1335 C C . ILE A 1 184 ? 26.786 -3.395 -52.955 1.00 87.81 184 ILE A C 1
ATOM 1337 O O . ILE A 1 184 ? 27.478 -3.870 -53.854 1.00 87.81 184 ILE A O 1
ATOM 1341 N N . LYS A 1 185 ? 25.472 -3.195 -53.116 1.00 89.88 185 LYS A N 1
ATOM 1342 C CA . LYS A 1 185 ? 24.745 -3.537 -54.348 1.00 89.88 185 LYS A CA 1
ATOM 1343 C C . LYS A 1 185 ? 25.277 -2.771 -55.559 1.00 89.88 185 LYS A C 1
ATOM 1345 O O . LYS A 1 185 ? 25.485 -3.368 -56.614 1.00 89.88 185 LYS A O 1
ATOM 1350 N N . THR A 1 186 ? 25.523 -1.470 -55.406 1.00 86.25 186 THR A N 1
ATOM 1351 C CA . THR A 1 186 ? 26.080 -0.621 -56.470 1.00 86.25 186 THR A CA 1
ATOM 1352 C C . THR A 1 186 ? 27.466 -1.110 -56.882 1.00 86.25 186 THR A C 1
ATOM 1354 O O . THR A 1 186 ? 27.719 -1.293 -58.072 1.00 86.25 186 THR A O 1
ATOM 1357 N N . LEU A 1 187 ? 28.334 -1.411 -55.912 1.00 81.88 187 LEU A N 1
ATOM 1358 C CA . LEU A 1 187 ? 29.684 -1.911 -56.173 1.00 81.88 187 LEU A CA 1
ATOM 1359 C C . LEU A 1 187 ? 29.684 -3.315 -56.799 1.00 81.88 187 LEU A C 1
ATOM 1361 O O . LEU A 1 187 ? 30.425 -3.550 -57.746 1.00 81.88 187 LEU A O 1
ATOM 1365 N N . LYS A 1 188 ? 28.812 -4.225 -56.351 1.00 85.06 188 LYS A N 1
ATOM 1366 C CA . LYS A 1 188 ? 28.695 -5.586 -56.909 1.00 85.06 188 LYS A CA 1
ATOM 1367 C C . LYS A 1 188 ? 28.076 -5.649 -58.303 1.00 85.06 188 LYS A C 1
ATOM 1369 O O . LYS A 1 188 ? 28.281 -6.629 -59.013 1.00 85.06 188 LYS A O 1
ATOM 1374 N N . SER A 1 189 ? 27.295 -4.641 -58.695 1.00 84.19 189 SER A N 1
ATOM 1375 C CA . SER A 1 189 ? 26.645 -4.613 -60.013 1.00 84.19 189 SER A CA 1
ATOM 1376 C C . SER A 1 189 ? 27.633 -4.465 -61.182 1.00 84.19 189 SER A C 1
ATOM 1378 O O . SER A 1 189 ? 27.303 -4.824 -62.312 1.00 84.19 189 SER A O 1
ATOM 1380 N N . SER A 1 190 ? 28.862 -4.018 -60.906 1.00 71.38 190 SER A N 1
ATOM 1381 C CA . SER A 1 190 ? 29.962 -3.922 -61.867 1.00 71.38 190 SER A CA 1
ATOM 1382 C C . SER A 1 190 ? 31.034 -4.976 -61.573 1.00 71.38 190 SER A C 1
ATOM 1384 O O . SER A 1 190 ? 31.566 -5.015 -60.471 1.00 71.38 190 SER A O 1
ATOM 1386 N N . LYS A 1 191 ? 31.446 -5.773 -62.574 1.00 63.69 191 LYS A N 1
ATOM 1387 C CA . LYS A 1 191 ? 32.589 -6.715 -62.451 1.00 63.69 191 LYS A CA 1
ATOM 1388 C C . LYS A 1 191 ? 33.916 -6.035 -62.075 1.00 63.69 191 LYS A C 1
ATOM 1390 O O . LYS A 1 191 ? 34.803 -6.692 -61.547 1.00 63.69 191 LYS A O 1
ATOM 1395 N N . ALA A 1 192 ? 34.051 -4.749 -62.386 1.00 69.44 192 ALA A N 1
ATOM 1396 C CA . ALA A 1 192 ? 35.128 -3.876 -61.939 1.00 69.44 192 ALA A CA 1
ATOM 1397 C C . ALA A 1 192 ? 34.513 -2.485 -61.703 1.00 69.44 192 ALA A C 1
ATOM 1399 O O . ALA A 1 192 ? 34.179 -1.808 -62.681 1.00 69.44 192 ALA A O 1
ATOM 1400 N N . PRO A 1 193 ? 34.267 -2.071 -60.447 1.00 67.38 193 PRO A N 1
ATOM 1401 C CA . PRO A 1 193 ? 33.678 -0.773 -60.162 1.00 67.38 193 PRO A CA 1
ATOM 1402 C C . PRO A 1 193 ? 34.594 0.337 -60.666 1.00 67.38 193 PRO A C 1
ATOM 1404 O O . PRO A 1 193 ? 35.793 0.344 -60.381 1.00 67.38 193 PRO A O 1
ATOM 1407 N N . SER A 1 194 ? 34.033 1.293 -61.401 1.00 72.69 194 SER A N 1
ATOM 1408 C CA . SER A 1 194 ? 34.802 2.461 -61.824 1.00 72.69 194 SER A CA 1
ATOM 1409 C C . SER A 1 194 ? 35.073 3.387 -60.636 1.00 72.69 194 SER A C 1
ATOM 1411 O O . SER A 1 194 ? 34.316 3.427 -59.662 1.00 72.69 194 SER A O 1
ATOM 1413 N N . LEU A 1 195 ? 36.120 4.211 -60.736 1.00 72.62 195 LEU A N 1
ATOM 1414 C CA . LEU A 1 195 ? 36.421 5.244 -59.737 1.00 72.62 195 LEU A CA 1
ATOM 1415 C C . LEU A 1 195 ? 35.211 6.166 -59.472 1.00 72.62 195 LEU A C 1
ATOM 1417 O O . LEU A 1 195 ? 34.997 6.617 -58.348 1.00 72.62 195 LEU A O 1
ATOM 1421 N N . ALA A 1 196 ? 34.386 6.411 -60.496 1.00 76.06 196 ALA A N 1
ATOM 1422 C CA . ALA A 1 196 ? 33.156 7.190 -60.378 1.00 76.06 196 ALA A CA 1
ATOM 1423 C C . ALA A 1 196 ? 32.096 6.498 -59.500 1.00 76.06 196 ALA A C 1
ATOM 1425 O O . ALA A 1 196 ? 31.455 7.156 -58.682 1.00 76.06 196 ALA A O 1
ATOM 1426 N N . GLN A 1 197 ? 31.945 5.174 -59.615 1.00 73.69 197 GLN A N 1
ATOM 1427 C CA . GLN A 1 197 ? 31.031 4.397 -58.769 1.00 73.69 197 GLN A CA 1
ATOM 1428 C C . GLN A 1 197 ? 31.491 4.392 -57.311 1.00 73.69 197 GLN A C 1
ATOM 1430 O O . GLN A 1 197 ? 30.670 4.527 -56.408 1.00 73.69 197 GLN A O 1
ATOM 1435 N N . LEU A 1 198 ? 32.800 4.338 -57.068 1.00 74.06 198 LEU A N 1
ATOM 1436 C CA . LEU A 1 198 ? 33.333 4.418 -55.714 1.00 74.06 198 LEU A CA 1
ATOM 1437 C C . LEU A 1 198 ? 33.111 5.791 -55.064 1.00 74.06 198 LEU A C 1
ATOM 1439 O O . LEU A 1 198 ? 32.712 5.878 -53.904 1.00 74.06 198 LEU A O 1
ATOM 1443 N N . ARG A 1 199 ? 33.304 6.875 -55.827 1.00 76.12 199 ARG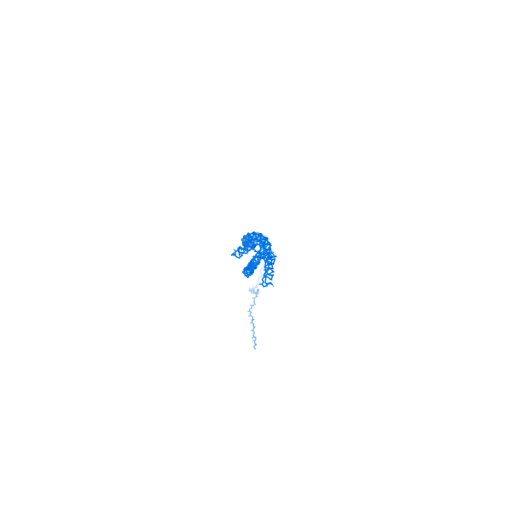 A N 1
ATOM 1444 C CA . ARG A 1 199 ? 33.006 8.235 -55.351 1.00 76.12 199 ARG A CA 1
ATOM 1445 C C . ARG A 1 199 ? 31.522 8.446 -55.066 1.00 76.12 199 ARG A C 1
ATOM 1447 O O . ARG A 1 199 ? 31.187 9.188 -54.151 1.00 76.12 199 ARG A O 1
ATOM 1454 N N . SER A 1 200 ? 30.633 7.760 -55.789 1.00 80.19 200 SER A N 1
ATOM 1455 C CA . SER A 1 200 ? 29.188 7.843 -55.533 1.00 80.19 200 SER A CA 1
ATOM 1456 C C . SER A 1 200 ? 28.775 7.284 -54.164 1.00 80.19 200 SER A C 1
ATOM 1458 O O . SER A 1 200 ? 27.783 7.737 -53.597 1.00 80.19 200 SER A O 1
ATOM 1460 N N . VAL A 1 201 ? 29.558 6.355 -53.599 1.00 80.88 201 VAL A N 1
ATOM 1461 C CA . VAL A 1 201 ? 29.293 5.739 -52.287 1.00 80.88 201 VAL A CA 1
ATOM 1462 C C . VAL A 1 201 ? 30.158 6.309 -51.155 1.00 80.88 201 VAL A C 1
ATOM 1464 O O . VAL A 1 201 ? 29.886 6.019 -49.992 1.00 80.88 201 VAL A O 1
ATOM 1467 N N . GLU A 1 202 ? 31.148 7.162 -51.449 1.00 80.31 202 GLU A N 1
ATOM 1468 C CA . GLU A 1 202 ? 32.092 7.716 -50.459 1.00 80.31 202 GLU A CA 1
ATOM 1469 C C . GLU A 1 202 ? 31.383 8.367 -49.260 1.00 80.31 202 GLU A C 1
ATOM 1471 O O . GLU A 1 202 ? 31.754 8.124 -48.111 1.00 80.31 202 GLU A O 1
ATOM 1476 N N . GLY A 1 203 ? 30.343 9.170 -49.506 1.00 80.75 203 GLY A N 1
ATOM 1477 C CA . GLY A 1 203 ? 29.605 9.849 -48.437 1.00 80.75 203 GLY A CA 1
ATOM 1478 C C . GLY A 1 203 ? 28.888 8.879 -47.494 1.00 80.75 203 GLY A C 1
ATOM 1479 O O . GLY A 1 203 ? 28.859 9.095 -46.284 1.00 80.75 203 GLY A O 1
ATOM 1480 N N . THR A 1 204 ? 28.350 7.785 -48.033 1.00 83.44 204 THR A N 1
ATOM 1481 C CA . THR A 1 204 ? 27.725 6.713 -47.248 1.00 83.44 204 THR A CA 1
ATOM 1482 C C . THR A 1 204 ? 28.759 5.968 -46.420 1.00 83.44 204 THR A C 1
ATOM 1484 O O . THR A 1 204 ? 28.565 5.763 -45.226 1.00 83.44 204 THR A O 1
ATOM 1487 N N . VAL A 1 205 ? 29.888 5.639 -47.039 1.00 78.94 205 VAL A N 1
ATOM 1488 C CA . VAL A 1 205 ? 30.994 4.935 -46.398 1.00 78.94 205 VAL A CA 1
ATOM 1489 C C . VAL A 1 205 ? 31.605 5.744 -45.251 1.00 78.94 205 VAL A C 1
ATOM 1491 O O . VAL A 1 205 ? 31.837 5.202 -44.174 1.00 78.94 205 VAL A O 1
ATOM 1494 N N . ARG A 1 206 ? 31.821 7.051 -45.442 1.00 81.81 206 ARG A N 1
ATOM 1495 C CA . ARG A 1 206 ? 32.323 7.942 -44.384 1.00 81.81 206 ARG A CA 1
ATOM 1496 C C . ARG A 1 206 ? 31.357 8.041 -43.207 1.00 81.81 206 ARG A C 1
ATOM 1498 O O . ARG A 1 206 ? 31.801 7.970 -42.068 1.00 81.81 206 ARG A O 1
ATOM 1505 N N . ARG A 1 207 ? 30.053 8.191 -43.467 1.00 83.12 207 ARG A N 1
ATOM 1506 C CA . ARG A 1 207 ? 29.034 8.248 -42.404 1.00 83.12 207 ARG A CA 1
ATOM 1507 C C . ARG A 1 207 ? 28.948 6.938 -41.627 1.00 83.12 207 ARG A C 1
ATOM 1509 O O . ARG A 1 207 ? 28.976 6.972 -40.404 1.00 83.12 207 ARG A O 1
ATOM 1516 N N . ALA A 1 208 ? 28.918 5.804 -42.327 1.00 82.44 208 ALA A N 1
ATOM 1517 C CA . ALA A 1 208 ? 28.926 4.489 -41.694 1.00 82.44 208 ALA A CA 1
ATOM 1518 C C . ALA A 1 208 ? 30.208 4.256 -40.879 1.00 82.44 208 ALA A C 1
ATOM 1520 O O . ALA A 1 208 ? 30.137 3.714 -39.787 1.00 82.44 208 ALA A O 1
ATOM 1521 N N . GLY A 1 209 ? 31.366 4.717 -41.366 1.00 80.62 209 GLY A N 1
ATOM 1522 C CA . GLY A 1 209 ? 32.629 4.642 -40.632 1.00 80.62 209 GLY A CA 1
ATOM 1523 C C . GLY A 1 209 ? 32.643 5.476 -39.348 1.00 80.62 209 GLY A C 1
ATOM 1524 O O . GLY A 1 209 ? 33.072 4.977 -38.317 1.00 80.62 209 GLY A O 1
ATOM 1525 N N . LEU A 1 210 ? 32.120 6.707 -39.381 1.00 83.12 210 LEU A N 1
ATOM 1526 C CA . LEU A 1 210 ? 31.994 7.547 -38.181 1.00 83.12 210 LEU A CA 1
ATOM 1527 C C . LEU A 1 210 ? 31.034 6.943 -37.153 1.00 83.12 210 LEU A C 1
ATOM 1529 O O . LEU A 1 210 ? 31.313 6.982 -35.959 1.00 83.12 210 LEU A O 1
ATOM 1533 N N . LEU A 1 211 ? 29.922 6.369 -37.617 1.00 84.06 211 LEU A N 1
ATOM 1534 C CA . LEU A 1 211 ? 28.966 5.690 -36.749 1.00 84.06 211 LEU A CA 1
ATOM 1535 C C . LEU A 1 211 ? 29.565 4.401 -36.162 1.00 84.06 211 LEU A C 1
ATOM 1537 O O . LEU A 1 211 ? 29.396 4.135 -34.980 1.00 84.06 211 LEU A O 1
ATOM 1541 N N . ALA A 1 212 ? 30.344 3.651 -36.946 1.00 83.62 212 ALA A N 1
ATOM 1542 C CA . ALA A 1 212 ? 31.072 2.477 -36.468 1.00 83.62 212 ALA A CA 1
ATOM 1543 C C . ALA A 1 212 ? 32.104 2.836 -35.391 1.00 83.62 212 ALA A C 1
ATOM 1545 O O . ALA A 1 212 ? 32.211 2.142 -34.386 1.00 83.62 212 ALA A O 1
ATOM 1546 N N . ASP A 1 213 ? 32.851 3.925 -35.589 1.00 83.00 213 ASP A N 1
ATOM 1547 C CA . ASP A 1 213 ? 33.810 4.422 -34.601 1.00 83.00 213 ASP A CA 1
ATOM 1548 C C . ASP A 1 213 ? 33.097 4.894 -33.321 1.00 83.00 213 ASP A C 1
ATOM 1550 O O . ASP A 1 213 ? 33.575 4.616 -32.223 1.00 83.00 213 ASP A O 1
ATOM 1554 N N . ALA A 1 214 ? 31.936 5.551 -33.445 1.00 84.06 214 ALA A N 1
ATOM 1555 C CA . ALA A 1 214 ? 31.127 5.985 -32.304 1.00 84.06 214 ALA A CA 1
ATOM 1556 C C . ALA A 1 214 ? 30.548 4.808 -31.499 1.00 84.06 214 ALA A C 1
ATOM 1558 O O . ALA A 1 214 ? 30.517 4.867 -30.274 1.00 84.06 214 ALA A O 1
ATOM 1559 N N . LEU A 1 215 ? 30.148 3.730 -32.178 1.00 82.06 215 LEU A N 1
ATOM 1560 C CA . LEU A 1 215 ? 29.629 2.501 -31.568 1.00 82.06 215 LEU A CA 1
ATOM 1561 C C . LEU A 1 215 ? 30.740 1.545 -31.095 1.00 82.06 215 LEU A C 1
ATOM 1563 O O . LEU A 1 215 ? 30.459 0.451 -30.622 1.00 82.06 215 LEU A O 1
ATOM 1567 N N . GLY A 1 216 ? 32.018 1.902 -31.263 1.00 81.06 216 GLY A N 1
ATOM 1568 C CA . GLY A 1 216 ? 33.138 1.011 -30.932 1.00 81.06 216 GLY A CA 1
ATOM 1569 C C . GLY A 1 216 ? 33.264 -0.218 -31.847 1.00 81.06 216 GLY A C 1
ATOM 1570 O O . GLY A 1 216 ? 34.129 -1.063 -31.626 1.00 81.06 216 GLY A O 1
ATOM 1571 N N . LEU A 1 217 ? 32.470 -0.284 -32.919 1.00 76.12 217 LEU A N 1
ATOM 1572 C CA . LEU A 1 217 ? 32.549 -1.274 -34.001 1.00 76.12 217 LEU A CA 1
ATOM 1573 C C . LEU A 1 217 ? 33.738 -1.003 -34.950 1.00 76.12 217 LEU A C 1
ATOM 1575 O O . LEU A 1 217 ? 34.001 -1.765 -35.884 1.00 76.12 217 LEU A O 1
ATOM 1579 N N . GLY A 1 218 ? 34.460 0.100 -34.725 1.00 60.62 218 GLY A N 1
ATOM 1580 C CA . GLY A 1 218 ? 35.618 0.574 -35.480 1.00 60.62 218 GLY A CA 1
ATOM 1581 C C . GLY A 1 218 ? 36.856 -0.321 -35.372 1.00 60.62 218 GLY A C 1
ATOM 1582 O O . GLY A 1 218 ? 37.863 0.044 -34.765 1.00 60.62 218 GLY A O 1
ATOM 1583 N N . GLY A 1 219 ? 36.806 -1.500 -35.994 1.00 62.06 219 GLY A N 1
ATOM 1584 C CA . GLY A 1 219 ? 37.985 -2.327 -36.259 1.00 62.06 219 GLY A CA 1
ATOM 1585 C C . GLY A 1 219 ? 38.910 -1.719 -37.328 1.00 62.06 219 GLY A C 1
ATOM 1586 O O . GLY A 1 219 ? 38.882 -0.529 -37.627 1.00 62.06 219 GLY A O 1
ATOM 1587 N N . GLU A 1 220 ? 39.733 -2.542 -37.980 1.00 58.38 220 GLU A N 1
ATOM 1588 C CA . GLU A 1 220 ? 40.593 -2.089 -39.090 1.00 58.38 220 GLU A CA 1
ATOM 1589 C C . GLU A 1 220 ? 39.798 -1.607 -40.331 1.00 58.38 220 GLU A C 1
ATOM 1591 O O . GLU A 1 220 ? 40.312 -0.845 -41.154 1.00 58.38 220 GLU A O 1
ATOM 1596 N N . SER A 1 221 ? 38.528 -2.007 -40.463 1.00 59.31 221 SER A N 1
ATOM 1597 C CA . SER A 1 221 ? 37.703 -1.816 -41.664 1.00 59.31 221 SER A CA 1
ATOM 1598 C C . SER A 1 221 ? 37.447 -0.345 -42.051 1.00 59.31 221 SER A C 1
ATOM 1600 O O . SER A 1 221 ? 37.706 -0.015 -43.210 1.00 59.31 221 SER A O 1
ATOM 1602 N N . PRO A 1 222 ? 37.002 0.571 -41.159 1.00 58.69 222 PRO A N 1
ATOM 1603 C CA . PRO A 1 222 ? 36.712 1.964 -41.529 1.00 58.69 222 PRO A CA 1
ATOM 1604 C C . PRO A 1 222 ? 37.981 2.769 -41.835 1.00 58.69 222 PRO A C 1
ATOM 1606 O O . PRO A 1 222 ? 38.006 3.576 -42.767 1.00 58.69 222 PRO A O 1
ATOM 1609 N N . LYS A 1 223 ? 39.067 2.498 -41.099 1.00 63.22 223 LYS A N 1
ATOM 1610 C CA . LYS A 1 223 ? 40.378 3.141 -41.281 1.00 63.22 223 LYS A CA 1
ATOM 1611 C C . LYS A 1 223 ? 41.021 2.747 -42.606 1.00 63.22 223 LYS A C 1
ATOM 1613 O O . LYS A 1 223 ? 41.538 3.610 -43.314 1.00 63.22 223 LYS A O 1
ATOM 1618 N N . HIS A 1 224 ? 40.942 1.471 -42.986 1.00 61.53 224 HIS A N 1
ATOM 1619 C CA . HIS A 1 224 ? 41.406 1.022 -44.298 1.00 61.53 224 HIS A CA 1
ATOM 1620 C C . HIS A 1 224 ? 40.586 1.608 -45.440 1.00 61.53 224 HIS A C 1
ATOM 1622 O O . HIS A 1 224 ? 41.149 1.947 -46.476 1.00 61.53 224 HIS A O 1
ATOM 1628 N N . LEU A 1 225 ? 39.280 1.773 -45.249 1.00 63.78 225 LEU A N 1
ATOM 1629 C CA . LEU A 1 225 ? 38.401 2.351 -46.257 1.00 63.78 225 LEU A CA 1
ATOM 1630 C C . LEU A 1 225 ? 38.693 3.838 -46.480 1.00 63.78 225 LEU A C 1
ATOM 1632 O O . LEU A 1 225 ? 38.822 4.275 -47.621 1.00 63.78 225 LEU A O 1
ATOM 1636 N N . ALA A 1 226 ? 38.874 4.596 -45.395 1.00 65.06 226 ALA A N 1
ATOM 1637 C CA . ALA A 1 226 ? 39.256 6.004 -45.444 1.00 65.06 226 ALA A CA 1
ATOM 1638 C C . ALA A 1 226 ? 40.647 6.206 -46.069 1.00 65.06 226 ALA A C 1
ATOM 1640 O O . ALA A 1 226 ? 40.807 7.074 -46.927 1.00 65.06 226 ALA A O 1
ATOM 1641 N N . ALA A 1 227 ? 41.629 5.375 -45.700 1.00 65.06 227 ALA A N 1
ATOM 1642 C CA . ALA A 1 227 ? 42.968 5.410 -46.288 1.00 65.06 227 ALA A CA 1
ATOM 1643 C C . ALA A 1 227 ? 42.944 5.082 -47.791 1.00 65.06 227 ALA A C 1
ATOM 1645 O O . ALA A 1 227 ? 43.588 5.761 -48.586 1.00 65.06 227 ALA A O 1
ATOM 1646 N N . LEU A 1 228 ? 42.141 4.098 -48.203 1.00 62.66 228 LEU A N 1
ATOM 1647 C CA . LEU A 1 228 ? 42.028 3.665 -49.596 1.00 62.66 228 LEU A CA 1
ATOM 1648 C C . LEU A 1 228 ? 41.272 4.674 -50.478 1.00 62.66 228 LEU A C 1
ATOM 1650 O O . LEU A 1 228 ? 41.628 4.861 -51.640 1.00 62.66 228 LEU A O 1
ATOM 1654 N N . LEU A 1 229 ? 40.277 5.373 -49.920 1.00 65.38 229 LEU A N 1
ATOM 1655 C CA . LEU A 1 229 ? 39.594 6.499 -50.571 1.00 65.38 229 LEU A CA 1
ATOM 1656 C C . LEU A 1 229 ? 40.523 7.712 -50.749 1.00 65.38 229 LEU A C 1
ATOM 1658 O O . LEU A 1 229 ? 40.438 8.404 -51.762 1.00 65.38 229 LEU A O 1
ATOM 1662 N N . GLN A 1 230 ? 41.436 7.951 -49.802 1.00 65.62 230 GLN A N 1
ATOM 1663 C CA . GLN A 1 230 ? 42.447 9.013 -49.891 1.00 65.62 230 GLN A CA 1
ATOM 1664 C C . GLN A 1 230 ? 43.583 8.692 -50.873 1.00 65.62 230 GLN A C 1
ATOM 1666 O O . GLN A 1 230 ? 44.185 9.608 -51.427 1.00 65.62 230 GLN A O 1
ATOM 1671 N N . GLN A 1 231 ? 43.870 7.411 -51.113 1.00 60.25 231 GLN A N 1
ATOM 1672 C CA . GLN A 1 231 ? 44.947 6.966 -52.004 1.00 60.25 231 GLN A CA 1
ATOM 1673 C C . GLN A 1 231 ? 44.560 6.933 -53.490 1.00 60.25 231 GLN A C 1
ATOM 1675 O O . GLN A 1 231 ? 45.394 6.591 -54.328 1.00 60.25 231 GLN A O 1
ATOM 1680 N N . ALA A 1 232 ? 43.320 7.289 -53.835 1.00 55.06 232 ALA A N 1
ATOM 1681 C CA . ALA A 1 232 ? 42.853 7.298 -55.213 1.00 55.06 232 ALA A CA 1
ATOM 1682 C C . ALA A 1 232 ? 43.356 8.550 -55.972 1.00 55.06 232 ALA A C 1
ATOM 1684 O O . ALA A 1 232 ? 42.923 9.664 -55.658 1.00 55.06 232 ALA A O 1
ATOM 1685 N N . PRO A 1 233 ? 44.230 8.412 -56.992 1.00 53.22 233 PRO A N 1
ATOM 1686 C CA . PRO A 1 233 ? 44.700 9.551 -57.776 1.00 53.22 233 PRO A CA 1
ATOM 1687 C C . PRO A 1 233 ? 43.538 10.259 -58.498 1.00 53.22 233 PRO A C 1
ATOM 1689 O O . PRO A 1 233 ? 42.550 9.649 -58.911 1.00 53.22 233 PRO A O 1
ATOM 1692 N N . THR A 1 234 ? 43.645 11.579 -58.661 1.00 54.12 234 THR A N 1
ATOM 1693 C CA . THR A 1 234 ? 42.649 12.419 -59.356 1.00 54.12 234 THR A CA 1
ATOM 1694 C C . THR A 1 234 ? 42.599 12.178 -60.868 1.00 54.12 234 THR A C 1
ATOM 1696 O O . THR A 1 234 ? 41.624 12.567 -61.508 1.00 54.12 234 THR A O 1
ATOM 1699 N N . VAL A 1 235 ? 43.605 11.499 -61.429 1.00 52.41 235 VAL A N 1
ATOM 1700 C CA . VAL A 1 235 ? 43.767 11.233 -62.864 1.00 52.41 235 VAL A CA 1
ATOM 1701 C C . VAL A 1 235 ? 43.780 9.720 -63.102 1.00 52.41 235 VAL A C 1
ATOM 1703 O O . VAL A 1 235 ? 44.490 8.991 -62.410 1.00 52.41 235 VAL A O 1
ATOM 1706 N N . GLN A 1 236 ? 42.972 9.247 -64.058 1.00 50.25 236 GLN A N 1
ATOM 1707 C CA . GLN A 1 236 ? 42.885 7.833 -64.435 1.00 50.25 236 GLN A CA 1
ATOM 1708 C C . GLN A 1 236 ? 44.201 7.392 -65.090 1.00 50.25 236 GLN A C 1
ATOM 1710 O O . GLN A 1 236 ? 44.453 7.706 -66.248 1.00 50.25 236 GLN A O 1
ATOM 1715 N N . MET A 1 237 ? 45.046 6.689 -64.340 1.00 49.47 237 MET A N 1
ATOM 1716 C CA . MET A 1 237 ? 46.166 5.932 -64.899 1.00 49.47 237 MET A CA 1
ATOM 1717 C C . MET A 1 237 ? 45.611 4.580 -65.368 1.00 49.47 237 MET A C 1
ATOM 1719 O O . MET A 1 237 ? 44.970 3.894 -64.570 1.00 49.47 237 MET A O 1
ATOM 1723 N N . GLU A 1 238 ? 45.836 4.210 -66.633 1.00 49.25 238 GLU A N 1
ATOM 1724 C CA . GLU A 1 238 ? 45.261 3.008 -67.278 1.00 49.25 238 GLU A CA 1
ATOM 1725 C C . GLU A 1 238 ? 45.569 1.687 -66.541 1.00 49.25 238 GLU A C 1
ATOM 1727 O O . GLU A 1 238 ? 44.796 0.739 -66.650 1.00 49.25 238 GLU A O 1
ATOM 1732 N N . ASP A 1 239 ? 46.618 1.648 -65.712 1.00 45.72 239 ASP A N 1
ATOM 1733 C CA . ASP A 1 239 ? 47.080 0.439 -65.014 1.00 45.72 239 ASP A CA 1
ATOM 1734 C C . ASP A 1 239 ? 46.720 0.363 -63.515 1.00 45.72 239 ASP A C 1
ATOM 1736 O O . ASP A 1 239 ? 47.135 -0.571 -62.821 1.00 45.72 239 ASP A O 1
ATOM 1740 N N . TYR A 1 240 ? 45.940 1.306 -62.965 1.00 53.03 240 TYR A N 1
ATOM 1741 C CA . TYR A 1 240 ? 45.509 1.200 -61.564 1.00 53.03 240 TYR A CA 1
ATOM 1742 C C . TYR A 1 240 ? 44.357 0.196 -61.422 1.00 53.03 240 TYR A C 1
ATOM 1744 O O . TYR A 1 240 ? 43.174 0.543 -61.472 1.00 53.03 240 TYR A O 1
ATOM 1752 N N . LYS A 1 241 ? 44.704 -1.079 -61.220 1.00 53.50 241 LYS A N 1
ATOM 1753 C CA . LYS A 1 241 ? 43.747 -2.144 -60.908 1.00 53.50 241 LYS A CA 1
ATOM 1754 C C . LYS A 1 241 ? 43.220 -1.959 -59.482 1.00 53.50 241 LYS A C 1
ATOM 1756 O O . LYS A 1 241 ? 43.808 -2.428 -58.513 1.00 53.50 241 LYS A O 1
ATOM 1761 N N . PHE A 1 242 ? 42.115 -1.231 -59.368 1.00 58.72 242 PHE A N 1
ATOM 1762 C CA . PHE A 1 242 ? 41.438 -0.952 -58.108 1.00 58.72 242 PHE A CA 1
ATOM 1763 C C . PHE A 1 242 ? 41.063 -2.268 -57.395 1.00 58.72 242 PHE A C 1
ATOM 1765 O O . PHE A 1 242 ? 40.377 -3.107 -57.977 1.00 58.72 242 PHE A O 1
ATOM 1772 N N . HIS A 1 243 ? 41.504 -2.471 -56.147 1.00 62.28 243 HIS A N 1
ATOM 1773 C CA . HIS A 1 243 ? 41.185 -3.665 -55.345 1.00 62.28 243 HIS A CA 1
ATOM 1774 C C . HIS A 1 243 ? 39.757 -3.593 -54.774 1.00 62.28 243 HIS A C 1
ATOM 1776 O O . HIS A 1 243 ? 39.552 -3.577 -53.560 1.00 62.28 243 HIS A O 1
ATOM 1782 N N . SER A 1 244 ? 38.761 -3.518 -55.658 1.00 67.94 244 SER A N 1
ATOM 1783 C CA . SER A 1 244 ? 37.341 -3.417 -55.308 1.00 67.94 244 SER A CA 1
ATOM 1784 C C . SER A 1 244 ? 36.837 -4.566 -54.445 1.00 67.94 244 SER A C 1
ATOM 1786 O O . SER A 1 244 ? 35.981 -4.348 -53.595 1.00 67.94 244 SER A O 1
ATOM 1788 N N . ASP A 1 245 ? 37.388 -5.764 -54.624 1.00 74.75 245 ASP A N 1
ATOM 1789 C CA . ASP A 1 245 ? 36.934 -6.963 -53.915 1.00 74.75 245 ASP A CA 1
ATOM 1790 C C . ASP A 1 245 ? 37.162 -6.827 -52.405 1.00 74.75 245 ASP A C 1
ATOM 1792 O O . ASP A 1 245 ? 36.253 -7.052 -51.613 1.00 74.75 245 ASP A O 1
ATOM 1796 N N . LYS A 1 246 ? 38.324 -6.294 -52.003 1.00 76.50 246 LYS A N 1
ATOM 1797 C CA . LYS A 1 246 ? 38.654 -6.049 -50.592 1.00 76.50 246 LYS A CA 1
ATOM 1798 C C . LYS A 1 246 ? 37.766 -4.971 -49.954 1.00 76.50 246 LYS A C 1
ATOM 1800 O O . LYS A 1 246 ? 37.512 -5.019 -48.758 1.00 76.50 246 LYS A O 1
ATOM 1805 N N . ILE A 1 247 ? 37.287 -4.000 -50.736 1.00 76.00 247 ILE A N 1
ATOM 1806 C CA . ILE A 1 247 ? 36.356 -2.948 -50.278 1.00 76.00 247 ILE A CA 1
ATOM 1807 C C . ILE A 1 247 ? 34.956 -3.509 -50.080 1.00 76.00 247 ILE A C 1
ATOM 1809 O O . ILE A 1 247 ? 34.264 -3.148 -49.133 1.00 76.00 247 ILE A O 1
ATOM 1813 N N . ILE A 1 248 ? 34.522 -4.374 -50.992 1.00 81.31 248 ILE A N 1
ATOM 1814 C CA . ILE A 1 248 ? 33.225 -5.032 -50.880 1.00 81.31 248 ILE A CA 1
ATOM 1815 C C . ILE A 1 248 ? 33.233 -5.947 -49.650 1.00 81.31 248 ILE A C 1
ATOM 1817 O O . ILE A 1 248 ? 32.305 -5.874 -48.852 1.00 81.31 248 ILE A O 1
ATOM 1821 N N . GLU A 1 249 ? 34.306 -6.712 -49.428 1.00 85.12 249 GLU A N 1
ATOM 1822 C CA . GLU A 1 249 ? 34.473 -7.550 -48.232 1.00 85.12 249 GLU A CA 1
ATOM 1823 C C . GLU A 1 249 ? 34.454 -6.740 -46.924 1.00 85.12 249 GLU A C 1
ATOM 1825 O O . GLU A 1 249 ? 33.798 -7.141 -45.960 1.00 85.12 249 GLU A O 1
ATOM 1830 N N . THR A 1 250 ? 35.132 -5.586 -46.861 1.00 82.56 250 THR A N 1
ATOM 1831 C CA . THR A 1 250 ? 35.108 -4.744 -45.651 1.00 82.56 250 THR A CA 1
ATOM 1832 C C . THR A 1 250 ? 33.738 -4.123 -45.403 1.00 82.56 250 THR A C 1
ATOM 1834 O O . THR A 1 250 ? 33.319 -4.051 -44.248 1.00 82.56 250 THR A O 1
ATOM 1837 N N . LEU A 1 251 ? 33.023 -3.709 -46.454 1.00 83.88 251 LEU A N 1
ATOM 1838 C CA . LEU A 1 251 ? 31.655 -3.198 -46.345 1.00 83.88 251 LEU A CA 1
ATOM 1839 C C . LEU A 1 251 ? 30.661 -4.283 -45.926 1.00 83.88 251 LEU A C 1
ATOM 1841 O O . LEU A 1 251 ? 29.778 -4.012 -45.121 1.00 83.88 251 LEU A O 1
ATOM 1845 N N . GLU A 1 252 ? 30.809 -5.510 -46.423 1.00 88.81 252 GLU A N 1
ATOM 1846 C CA . GLU A 1 252 ? 29.997 -6.653 -45.995 1.00 88.81 252 GLU A CA 1
ATOM 1847 C C . GLU A 1 252 ? 30.249 -7.038 -44.543 1.00 88.81 252 GLU A C 1
ATOM 1849 O O . GLU A 1 252 ? 29.309 -7.384 -43.828 1.00 88.81 252 GLU A O 1
ATOM 1854 N N . LYS A 1 253 ? 31.509 -6.986 -44.099 1.00 88.06 253 LYS A N 1
ATOM 1855 C CA . LYS A 1 253 ? 31.843 -7.196 -42.692 1.00 88.06 253 LYS A CA 1
ATOM 1856 C C . LYS A 1 253 ? 31.198 -6.115 -41.826 1.00 88.06 253 LYS A C 1
ATOM 1858 O O . LYS A 1 253 ? 30.494 -6.453 -40.886 1.00 88.06 253 LYS A O 1
ATOM 1863 N N . LEU A 1 254 ? 31.350 -4.846 -42.208 1.00 86.31 254 LEU A N 1
ATOM 1864 C CA . LEU A 1 254 ? 30.737 -3.725 -41.496 1.00 86.31 254 LEU A CA 1
ATOM 1865 C C . LEU A 1 254 ? 29.208 -3.841 -41.454 1.00 86.31 254 LEU A C 1
ATOM 1867 O O . LEU A 1 254 ? 28.603 -3.601 -40.421 1.00 86.31 254 LEU A O 1
ATOM 1871 N N . LEU A 1 255 ? 28.578 -4.262 -42.553 1.00 90.19 255 LEU A N 1
ATOM 1872 C CA . LEU A 1 255 ? 27.143 -4.526 -42.595 1.00 90.19 255 LEU A CA 1
ATOM 1873 C C . LEU A 1 255 ? 26.737 -5.602 -41.577 1.00 90.19 255 LEU A C 1
ATOM 1875 O O . LEU A 1 255 ? 25.773 -5.403 -40.846 1.00 90.19 255 LEU A O 1
ATOM 1879 N N . LYS A 1 256 ? 27.471 -6.718 -41.502 1.00 91.81 256 LYS A N 1
ATOM 1880 C CA . LYS A 1 256 ? 27.213 -7.766 -40.502 1.00 91.81 256 LYS A CA 1
ATOM 1881 C C . LYS A 1 256 ? 27.404 -7.259 -39.075 1.00 91.81 256 LYS A C 1
ATOM 1883 O O . LYS A 1 256 ? 26.591 -7.592 -38.221 1.00 91.81 256 LYS A O 1
ATOM 1888 N N . ASP A 1 257 ? 28.430 -6.446 -38.835 1.00 89.94 257 ASP A N 1
ATOM 1889 C CA . ASP A 1 257 ? 28.699 -5.857 -37.520 1.00 89.94 257 ASP A CA 1
ATOM 1890 C C . ASP A 1 257 ? 27.543 -4.924 -37.097 1.00 89.94 257 ASP A C 1
ATOM 1892 O O . ASP A 1 257 ? 27.041 -5.032 -35.984 1.00 89.94 257 ASP A O 1
ATOM 1896 N N . PHE A 1 258 ? 27.023 -4.092 -38.010 1.00 90.69 258 PHE A N 1
ATOM 1897 C CA . PHE A 1 258 ? 25.840 -3.252 -37.761 1.00 90.69 258 PHE A CA 1
ATOM 1898 C C . PHE A 1 258 ? 24.548 -4.060 -37.577 1.00 90.69 258 PHE A C 1
ATOM 1900 O O . PHE A 1 258 ? 23.692 -3.673 -36.786 1.00 90.69 258 PHE A O 1
ATOM 1907 N N . GLN A 1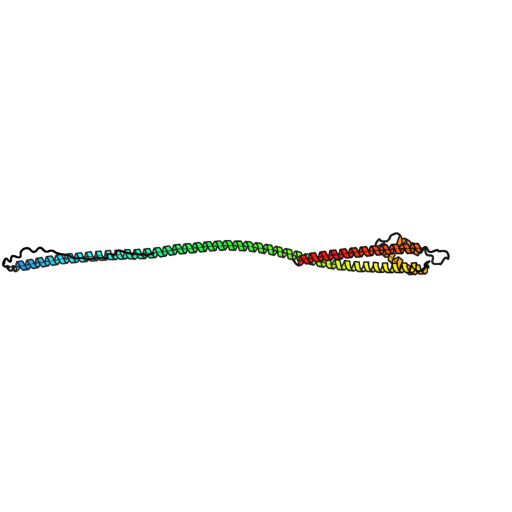 259 ? 24.378 -5.170 -38.305 1.00 93.12 259 GLN A N 1
ATOM 1908 C CA . GLN A 1 259 ? 23.234 -6.069 -38.115 1.00 93.12 259 GLN A CA 1
ATOM 1909 C C . GLN A 1 259 ? 23.279 -6.720 -36.732 1.00 93.12 259 GLN A C 1
ATOM 1911 O O . GLN A 1 259 ? 22.249 -6.798 -36.069 1.00 93.12 259 GLN A O 1
ATOM 1916 N N . ALA A 1 260 ? 24.462 -7.161 -36.295 1.00 93.06 260 ALA A N 1
ATOM 1917 C CA . ALA A 1 260 ? 24.659 -7.710 -34.961 1.00 93.06 260 ALA A CA 1
ATOM 1918 C C . ALA A 1 260 ? 24.369 -6.657 -33.884 1.00 93.06 260 ALA A C 1
ATOM 1920 O O . ALA A 1 260 ? 23.606 -6.936 -32.966 1.00 93.06 260 ALA A O 1
ATOM 1921 N N . GLU A 1 261 ? 24.887 -5.437 -34.042 1.00 91.12 261 GLU A N 1
ATOM 1922 C CA . GLU A 1 261 ? 24.627 -4.340 -33.105 1.00 91.12 261 GLU A CA 1
ATOM 1923 C C . GLU A 1 261 ? 23.137 -3.992 -33.025 1.00 91.12 261 GLU A C 1
ATOM 1925 O O . GLU A 1 261 ? 22.594 -3.830 -31.937 1.00 91.12 261 GLU A O 1
ATOM 1930 N N . LYS A 1 262 ? 22.434 -3.955 -34.164 1.00 92.81 262 LYS A N 1
ATOM 1931 C CA . LYS A 1 262 ? 20.986 -3.717 -34.187 1.00 92.81 262 LYS A CA 1
ATOM 1932 C C . LYS A 1 262 ? 20.214 -4.782 -33.410 1.00 92.81 262 LYS A C 1
ATOM 1934 O O . LYS A 1 262 ? 19.286 -4.439 -32.688 1.00 92.81 262 LYS A O 1
ATOM 1939 N N . VAL A 1 263 ? 20.594 -6.054 -33.550 1.00 94.75 263 VAL A N 1
ATOM 1940 C CA . VAL A 1 263 ? 19.989 -7.146 -32.775 1.00 94.75 263 VAL A CA 1
ATOM 1941 C C . VAL A 1 263 ? 20.261 -6.956 -31.284 1.00 94.75 263 VAL A C 1
ATOM 1943 O O . VAL A 1 263 ? 19.327 -7.060 -30.498 1.00 94.75 263 VAL A O 1
ATOM 1946 N N . THR A 1 264 ? 21.492 -6.616 -30.897 1.00 93.25 264 THR A N 1
ATOM 1947 C CA . THR A 1 264 ? 21.843 -6.341 -29.496 1.00 93.25 264 THR A CA 1
ATOM 1948 C C . THR A 1 264 ? 21.000 -5.206 -28.913 1.00 93.25 264 THR A C 1
ATOM 1950 O O . THR A 1 264 ? 20.387 -5.384 -27.863 1.00 93.25 264 THR A O 1
ATOM 1953 N N . VAL A 1 265 ? 20.906 -4.070 -29.611 1.00 93.56 265 VAL A N 1
ATOM 1954 C CA . VAL A 1 265 ? 20.123 -2.904 -29.170 1.00 93.56 265 VAL A CA 1
ATOM 1955 C C . VAL A 1 265 ? 18.631 -3.243 -29.046 1.00 93.56 265 VAL A C 1
ATOM 1957 O O . VAL A 1 265 ? 17.988 -2.847 -28.076 1.00 93.56 265 VAL A O 1
ATOM 1960 N N . ASP A 1 266 ? 18.077 -4.026 -29.976 1.00 94.19 266 ASP A N 1
ATOM 1961 C CA . ASP A 1 266 ? 16.679 -4.475 -29.908 1.00 94.19 266 ASP A CA 1
ATOM 1962 C C . ASP A 1 266 ? 16.442 -5.454 -28.748 1.00 94.19 266 ASP A C 1
ATOM 1964 O O . ASP A 1 266 ? 15.409 -5.401 -28.080 1.00 94.19 266 ASP A O 1
ATOM 1968 N N . GLU A 1 267 ? 17.393 -6.349 -28.476 1.00 95.62 267 GLU A N 1
ATOM 1969 C CA . GLU A 1 267 ? 17.328 -7.260 -27.332 1.00 95.62 267 GLU A CA 1
ATOM 1970 C C . GLU A 1 267 ? 17.403 -6.516 -25.992 1.00 95.62 267 GLU A C 1
ATOM 1972 O O . GLU A 1 267 ? 16.709 -6.887 -25.040 1.00 95.62 267 GLU A O 1
ATOM 1977 N N . GLU A 1 268 ? 18.247 -5.489 -25.894 1.00 93.69 268 GLU A N 1
ATOM 1978 C CA . GLU A 1 268 ? 18.339 -4.624 -24.717 1.00 93.69 268 GLU A CA 1
ATOM 1979 C C . GLU A 1 268 ? 17.052 -3.830 -24.501 1.00 93.69 268 GLU A C 1
ATOM 1981 O O . GLU A 1 268 ? 16.543 -3.799 -23.381 1.00 93.69 268 GLU A O 1
ATOM 1986 N N . GLU A 1 269 ? 16.465 -3.291 -25.568 1.00 95.50 269 GLU A N 1
ATOM 1987 C CA . GLU A 1 269 ? 15.176 -2.603 -25.514 1.00 95.50 269 GLU A CA 1
ATOM 1988 C C . GLU A 1 269 ? 14.055 -3.529 -25.022 1.00 95.50 269 GLU A C 1
ATOM 1990 O O . GLU A 1 269 ? 13.289 -3.164 -24.131 1.00 95.50 269 GLU A O 1
ATOM 1995 N N . VAL A 1 270 ? 13.975 -4.766 -25.525 1.00 96.25 270 VAL A N 1
ATOM 1996 C CA . VAL A 1 270 ? 12.976 -5.739 -25.048 1.00 96.25 270 VAL A CA 1
ATOM 1997 C C . VAL A 1 270 ? 13.149 -6.026 -23.553 1.00 96.25 270 VAL A C 1
ATOM 1999 O O . VAL A 1 270 ? 12.158 -6.116 -22.823 1.00 96.25 270 VAL A O 1
ATOM 2002 N N . LYS A 1 271 ? 14.392 -6.145 -23.071 1.00 95.31 271 LYS A N 1
ATOM 2003 C CA . LYS A 1 271 ? 14.674 -6.320 -21.636 1.00 95.31 271 LYS A CA 1
ATOM 2004 C C . LYS A 1 271 ? 14.280 -5.081 -20.833 1.00 95.31 271 LYS A C 1
ATOM 2006 O O . LYS A 1 271 ? 13.704 -5.237 -19.758 1.00 95.31 271 LYS A O 1
ATOM 2011 N N . ALA A 1 272 ? 14.553 -3.881 -21.344 1.00 94.75 272 ALA A N 1
ATOM 2012 C CA . ALA A 1 272 ? 14.200 -2.621 -20.697 1.00 94.75 272 ALA A CA 1
ATOM 2013 C C . ALA A 1 272 ? 12.676 -2.448 -20.584 1.00 94.75 272 ALA A C 1
ATOM 2015 O O . ALA A 1 272 ? 12.174 -2.149 -19.500 1.00 94.75 272 ALA A O 1
ATOM 2016 N N . VAL A 1 273 ? 11.926 -2.737 -21.655 1.00 95.94 273 VAL A N 1
ATOM 2017 C CA . VAL A 1 273 ? 10.452 -2.751 -21.643 1.00 95.94 273 VAL A CA 1
ATOM 2018 C C . VAL A 1 273 ? 9.931 -3.747 -20.613 1.00 95.94 273 VAL A C 1
ATOM 2020 O O . VAL A 1 273 ? 9.113 -3.385 -19.770 1.00 95.94 273 VAL A O 1
ATOM 2023 N N . ALA A 1 274 ? 10.435 -4.983 -20.625 1.00 95.81 274 ALA A N 1
ATOM 2024 C CA . ALA A 1 274 ? 9.995 -6.007 -19.682 1.00 95.81 274 ALA A CA 1
ATOM 2025 C C . ALA A 1 274 ? 10.284 -5.620 -18.219 1.00 95.81 274 ALA A C 1
ATOM 2027 O O . ALA A 1 274 ? 9.442 -5.835 -17.347 1.00 95.81 274 ALA A O 1
ATOM 2028 N N . ALA A 1 275 ? 11.454 -5.032 -17.945 1.00 94.75 275 ALA A N 1
ATOM 2029 C CA . ALA A 1 275 ? 11.822 -4.557 -16.614 1.00 94.75 275 ALA A CA 1
ATOM 2030 C C . ALA A 1 275 ? 10.927 -3.396 -16.151 1.00 94.75 275 ALA A C 1
ATOM 2032 O O . ALA A 1 275 ? 10.457 -3.400 -15.012 1.00 94.75 275 ALA A O 1
ATOM 2033 N N . HIS A 1 276 ? 10.648 -2.437 -17.037 1.00 95.75 276 HIS A N 1
ATOM 2034 C CA . HIS A 1 276 ? 9.732 -1.336 -16.756 1.00 95.75 276 HIS A CA 1
ATOM 2035 C C . HIS A 1 276 ? 8.312 -1.847 -16.482 1.00 95.75 276 HIS A C 1
ATOM 2037 O O . HIS A 1 276 ? 7.718 -1.487 -15.470 1.00 95.75 276 HIS A O 1
ATOM 2043 N N . ASP A 1 277 ? 7.774 -2.728 -17.324 1.00 95.69 277 ASP A N 1
ATOM 2044 C CA . ASP A 1 277 ? 6.420 -3.262 -17.155 1.00 95.69 277 ASP A CA 1
ATOM 2045 C C . ASP A 1 277 ? 6.277 -4.062 -15.855 1.00 95.69 277 ASP A C 1
ATOM 2047 O O . ASP A 1 277 ? 5.271 -3.924 -15.154 1.00 95.69 277 ASP A O 1
ATOM 2051 N N . ALA A 1 278 ? 7.297 -4.843 -15.487 1.00 95.06 278 ALA A N 1
ATOM 2052 C CA . ALA A 1 278 ? 7.338 -5.545 -14.208 1.00 95.06 278 ALA A CA 1
ATOM 2053 C C . ALA A 1 278 ? 7.320 -4.568 -13.019 1.00 95.06 278 ALA A C 1
ATOM 2055 O O . ALA A 1 278 ? 6.520 -4.742 -12.098 1.00 95.06 278 ALA A O 1
ATOM 2056 N N . LEU A 1 279 ? 8.135 -3.506 -13.065 1.00 93.88 279 LEU A N 1
ATOM 2057 C CA . LEU A 1 279 ? 8.145 -2.459 -12.039 1.00 93.88 279 LEU A CA 1
ATOM 2058 C C . LEU A 1 279 ? 6.772 -1.787 -11.932 1.00 93.88 279 LEU A C 1
ATOM 2060 O O . LEU A 1 279 ? 6.244 -1.607 -10.836 1.00 93.88 279 LEU A O 1
ATOM 2064 N N . MET A 1 280 ? 6.150 -1.453 -13.060 1.00 94.25 280 MET A N 1
ATOM 2065 C CA . MET A 1 280 ? 4.838 -0.808 -13.080 1.00 94.25 280 MET A CA 1
ATOM 2066 C C . MET A 1 280 ? 3.745 -1.704 -12.492 1.00 94.25 280 MET A C 1
ATOM 2068 O O . MET A 1 280 ? 2.896 -1.214 -11.747 1.00 94.25 280 MET A O 1
ATOM 2072 N N . GLN A 1 281 ? 3.779 -3.009 -12.770 1.00 93.56 281 GLN A N 1
ATOM 2073 C CA . GLN A 1 281 ? 2.859 -3.982 -12.174 1.00 93.56 281 GLN A CA 1
ATOM 2074 C C . GLN A 1 281 ? 3.057 -4.121 -10.663 1.00 93.56 281 GLN A C 1
ATOM 2076 O O . GLN A 1 281 ? 2.072 -4.171 -9.922 1.00 93.56 281 GLN A O 1
ATOM 2081 N N . GLU A 1 282 ? 4.306 -4.156 -10.196 1.00 92.50 282 GLU A N 1
ATOM 2082 C CA . GLU A 1 282 ? 4.624 -4.193 -8.768 1.00 92.50 282 GLU A CA 1
ATOM 2083 C C . GLU A 1 282 ? 4.053 -2.958 -8.058 1.00 92.50 282 GLU A C 1
ATOM 2085 O O . GLU A 1 282 ? 3.291 -3.088 -7.099 1.00 92.50 282 GLU A O 1
ATOM 2090 N N . LYS A 1 283 ? 4.326 -1.756 -8.584 1.00 91.06 283 LYS A N 1
ATOM 2091 C CA . LYS A 1 283 ? 3.822 -0.499 -8.008 1.00 91.06 283 LYS A CA 1
ATOM 2092 C C . LYS A 1 283 ? 2.301 -0.402 -8.072 1.00 91.06 283 LYS A C 1
ATOM 2094 O O . LYS A 1 283 ? 1.678 0.033 -7.111 1.00 91.06 283 LYS A O 1
ATOM 2099 N N . GLU A 1 284 ? 1.668 -0.841 -9.159 1.00 90.31 284 GLU A N 1
ATOM 2100 C CA . GLU A 1 284 ? 0.203 -0.892 -9.225 1.00 90.31 284 GLU A CA 1
ATOM 2101 C C . GLU A 1 284 ? -0.417 -1.884 -8.250 1.00 90.31 284 GLU A C 1
ATOM 2103 O O . GLU A 1 284 ? -1.524 -1.646 -7.775 1.00 90.31 284 GLU A O 1
ATOM 2108 N N . THR A 1 285 ? 0.266 -2.990 -7.970 1.00 90.31 285 THR A N 1
ATOM 2109 C CA . THR A 1 285 ? -0.196 -3.957 -6.977 1.00 90.31 285 THR A CA 1
ATOM 2110 C C . THR A 1 285 ? -0.131 -3.345 -5.584 1.00 90.31 285 THR A C 1
ATOM 2112 O O . THR A 1 285 ? -1.110 -3.442 -4.853 1.00 90.31 285 THR A O 1
ATOM 2115 N N . LEU A 1 286 ? 0.960 -2.646 -5.252 1.00 86.69 286 LEU A N 1
ATOM 2116 C CA . LEU A 1 286 ? 1.097 -1.924 -3.983 1.00 86.69 286 LEU A CA 1
ATOM 2117 C C . LEU A 1 286 ? 0.024 -0.840 -3.807 1.00 86.69 286 LEU A C 1
ATOM 2119 O O . LEU A 1 286 ? -0.524 -0.703 -2.724 1.00 86.69 286 LEU A O 1
ATOM 2123 N N . LEU A 1 287 ? -0.330 -0.116 -4.874 1.00 84.19 287 LEU A N 1
ATOM 2124 C CA . LEU A 1 287 ? -1.362 0.931 -4.826 1.00 84.19 287 LEU A CA 1
ATOM 2125 C C . LEU A 1 287 ? -2.805 0.397 -4.737 1.00 84.19 287 LEU A C 1
ATOM 2127 O O . LEU A 1 287 ? -3.717 1.162 -4.435 1.00 84.19 287 LEU A O 1
ATOM 2131 N N . LYS A 1 288 ? -3.039 -0.877 -5.075 1.00 82.94 288 LYS A N 1
ATOM 2132 C CA . LYS A 1 288 ? -4.375 -1.508 -5.055 1.00 82.94 288 LYS A CA 1
ATOM 2133 C C . LYS A 1 288 ? -4.647 -2.312 -3.779 1.00 82.94 288 LYS A C 1
ATOM 2135 O O . LYS A 1 288 ? -5.789 -2.742 -3.602 1.00 82.94 288 LYS A O 1
ATOM 2140 N N . GLN A 1 289 ? -3.620 -2.581 -2.976 1.00 64.12 289 GLN A N 1
ATOM 2141 C CA . GLN A 1 289 ? -3.731 -3.274 -1.688 1.00 64.12 289 GLN A CA 1
ATOM 2142 C C . GLN A 1 289 ? -4.287 -2.342 -0.611 1.00 64.12 289 GLN A C 1
ATOM 2144 O O . GLN A 1 289 ? -5.054 -2.862 0.231 1.00 64.12 289 GLN A O 1
#

Organism: NCBI:txid327968

InterPro domains:
  IPR059991 Trichocyst matrix protein T1-F, coiled-coil [PF27870] (64-207)